Protein AF-A0A409XG74-F1 (afdb_monomer_lite)

pLDDT: mean 75.48, std 16.95, range [24.77, 97.31]

Radius of gyration: 21.63 Å; chains: 1; bounding box: 56×44×61 Å

Secondary structure (DSSP, 8-state):
-----S---------TT-TTGGG-S--SGGG--------SSPPS------------STTT--B-----SB----TT----------S-SSEEEEE-----TTTTT-TT--SS--EEEEE-TTS-SS--SSPP--S-SSBPPGGG--BSS--SPTTTTSPPSS---------TTS------EEE-SS-EE---TTS----SS----SEEE-TTS--EE-----S-EEEEEEESSHHHHHTT-EEEEEESHHHHHSSTT-----HHHHHHHHHHHTS-TT--

Foldseek 3Di:
DADPQPPDDDDADDDPPPPCPVVADDDDPVLDDDDDDDDPDHGPDDDDDDDDDDDDDQARFDWDDDDWQEEDDDQPTHHDDDDDPPDDQEKDKDFDQDDDDCPVVPPPDDSGPDTDIDHGPPYDPDHDPDDDDPDTPGYDDQQVTFGPPPQFFVVQPDDDPDDDDDDDDDDVPDDDDDWFKKQADKAKQDPDAPDDTDRGGGDMHGIDTCPPHDIDGGDDLPQADWDKIAGSPVVRVVVPRIDIDRGPVVVCCDDPRHDDDDVVNVVVVVVVVPDDPVND

InterPro domains:
  IPR001117 Multicopper oxidase, second cupredoxin domain [PF00394] (58-122)
  IPR002355 Multicopper oxidase, copper-binding site [PS00080] (230-241)
  IPR008972 Cupredoxin [G3DSA:2.60.40.420] (57-149)
  IPR008972 Cupredoxin [G3DSA:2.60.40.420] (152-278)
  IPR008972 Cupredoxin [SSF49503] (18-264)
  IPR011706 Multicopper oxidase, C-terminal [PF07731] (197-250)
  IPR033138 Multicopper oxidases, conserved site [PS00079] (225-245)
  IPR045087 Multicopper oxidase [PTHR11709] (198-246)

Sequence (280 aa):
MTTPCGFQSVYAFLNPVDPHLSLYDVDDASTVIQLSDWYHKLAPGITETYLHGNPEPVDGVNNDPRTVDGFETHAGQRYSVILNANKAVKNYWVITPMELQHSSDNKNLDTENVYGVLHFQGAPAAEPTTKAKNGADDLLKEYQLVPLVNPGAPGGNSPATRSIDLSFTWSTVNNELQDMSILSIYMAIPSILCKPPNFINPPRRDVVGVKGSTVIIRFKADNPGPWFLHCHIDWHLEAGLAVVFAEAPTEQVSGPTSQIIKQEWLDLCPIYNALPAALQ

Structure (mmCIF, N/CA/C/O backbone):
data_AF-A0A409XG74-F1
#
_entry.id   AF-A0A409XG74-F1
#
loop_
_atom_site.group_PDB
_atom_site.id
_atom_site.type_symbol
_atom_site.label_atom_id
_atom_site.label_alt_id
_atom_site.label_comp_id
_atom_site.label_asym_id
_atom_site.label_entity_id
_atom_site.label_seq_id
_atom_site.pdbx_PDB_ins_code
_atom_site.Cartn_x
_atom_site.Cartn_y
_atom_site.Cartn_z
_atom_site.occupancy
_atom_site.B_iso_or_equiv
_atom_site.auth_seq_id
_atom_site.auth_comp_id
_atom_site.auth_asym_id
_atom_site.auth_atom_id
_atom_site.pdbx_PDB_model_num
ATOM 1 N N . MET A 1 1 ? -12.082 9.494 -19.704 1.00 38.78 1 MET A N 1
ATOM 2 C CA . MET A 1 1 ? -12.596 9.655 -18.322 1.00 38.78 1 MET A CA 1
ATOM 3 C C . MET A 1 1 ? -12.436 8.332 -17.581 1.00 38.78 1 MET A C 1
ATOM 5 O O . MET A 1 1 ? -13.417 7.806 -17.091 1.00 38.78 1 MET A O 1
ATOM 9 N N . THR A 1 2 ? -11.246 7.739 -17.570 1.00 32.44 2 THR A N 1
ATOM 10 C CA . THR A 1 2 ? -11.028 6.420 -16.963 1.00 32.44 2 THR A CA 1
ATOM 11 C C . THR A 1 2 ? -11.354 6.452 -15.466 1.00 32.44 2 THR A C 1
ATOM 13 O O . THR A 1 2 ? -10.997 7.383 -14.747 1.00 32.44 2 THR A O 1
ATOM 16 N N . THR A 1 3 ? -12.100 5.446 -15.032 1.00 47.28 3 THR A N 1
ATOM 17 C CA . THR A 1 3 ? -12.467 5.132 -13.652 1.00 47.28 3 THR A CA 1
ATOM 18 C C . THR A 1 3 ? -12.222 3.627 -13.482 1.00 47.28 3 THR A C 1
ATOM 20 O O . THR A 1 3 ? -12.333 2.871 -14.454 1.00 47.28 3 THR A O 1
ATOM 23 N N . PRO A 1 4 ? -11.934 3.123 -12.279 1.00 52.28 4 PRO A N 1
ATOM 24 C CA . PRO A 1 4 ? -11.852 1.685 -12.083 1.00 52.28 4 PRO A CA 1
ATOM 25 C C . PRO A 1 4 ? -13.247 1.088 -12.307 1.00 52.28 4 PRO A C 1
ATOM 27 O O . PRO A 1 4 ? -14.207 1.489 -11.652 1.00 52.28 4 PRO A O 1
ATOM 30 N N . CYS A 1 5 ? -13.396 0.124 -13.216 1.00 49.91 5 CYS A N 1
ATOM 31 C CA . CYS A 1 5 ? -14.675 -0.547 -13.501 1.00 49.91 5 CYS A CA 1
ATOM 32 C C . CYS A 1 5 ? -15.129 -1.500 -12.366 1.00 49.91 5 CYS A C 1
ATOM 34 O O . CYS A 1 5 ? -15.702 -2.553 -12.626 1.00 49.91 5 CYS A O 1
ATOM 36 N N . GLY A 1 6 ? -14.836 -1.178 -11.101 1.00 55.56 6 GLY A N 1
ATOM 37 C CA . GLY A 1 6 ? -15.073 -2.049 -9.946 1.00 55.56 6 GLY A CA 1
ATOM 38 C C . GLY A 1 6 ? -14.171 -3.289 -9.891 1.00 55.56 6 GLY A C 1
ATOM 39 O O . GLY A 1 6 ? -14.319 -4.099 -8.981 1.00 55.56 6 GLY A O 1
ATOM 40 N N . PHE A 1 7 ? -13.227 -3.447 -10.827 1.00 57.38 7 PHE A N 1
ATOM 41 C CA . PHE A 1 7 ? -12.270 -4.554 -10.829 1.00 57.38 7 PHE A CA 1
ATOM 42 C C . PHE A 1 7 ? -11.100 -4.256 -9.884 1.00 57.38 7 PHE A C 1
ATOM 44 O O . PHE A 1 7 ? -10.001 -3.891 -10.294 1.00 57.38 7 PHE A O 1
ATOM 51 N N . GLN A 1 8 ? -11.377 -4.363 -8.590 1.00 66.75 8 GLN A N 1
ATOM 52 C CA . GLN A 1 8 ? -10.406 -4.281 -7.507 1.00 66.75 8 GLN A CA 1
ATOM 53 C C . GLN A 1 8 ? -10.717 -5.410 -6.528 1.00 66.75 8 GLN A C 1
ATOM 55 O O . GLN A 1 8 ? -11.878 -5.649 -6.199 1.00 66.75 8 GLN A O 1
ATOM 60 N N . SER A 1 9 ? -9.692 -6.104 -6.048 1.00 64.81 9 SER A N 1
ATOM 61 C CA . SER A 1 9 ? -9.852 -7.182 -5.073 1.00 64.81 9 SER A CA 1
ATOM 62 C C . SER A 1 9 ? -8.761 -7.111 -4.024 1.00 64.81 9 SER A C 1
ATOM 64 O O . SER A 1 9 ? -7.618 -6.788 -4.350 1.00 64.81 9 SER A O 1
ATOM 66 N N . VAL A 1 10 ? -9.081 -7.505 -2.795 1.00 73.31 10 VAL A N 1
ATOM 67 C CA . VAL A 1 10 ? -8.049 -7.792 -1.799 1.00 73.31 10 VAL A CA 1
ATOM 68 C C . VAL A 1 10 ? -7.474 -9.178 -2.048 1.00 73.31 10 VAL A C 1
ATOM 70 O O . VAL A 1 10 ? -8.205 -10.148 -2.241 1.00 73.31 10 VAL A O 1
ATOM 73 N N . TYR A 1 11 ? -6.151 -9.261 -2.000 1.00 66.81 11 TYR A N 1
ATOM 74 C CA . TYR A 1 11 ? -5.424 -10.515 -1.992 1.00 66.81 11 TYR A CA 1
ATOM 75 C C . TYR A 1 11 ? -4.520 -10.545 -0.751 1.00 66.81 11 TYR A C 1
ATOM 77 O O . TYR A 1 11 ? -3.700 -9.646 -0.573 1.00 66.81 11 TYR A O 1
ATOM 85 N N . ALA A 1 12 ? -4.671 -11.569 0.095 1.00 66.12 12 ALA A N 1
ATOM 86 C CA . ALA A 1 12 ? -3.873 -11.779 1.308 1.00 66.12 12 ALA A CA 1
ATOM 87 C C . ALA A 1 12 ? -3.069 -13.088 1.208 1.00 66.12 12 ALA A C 1
ATOM 89 O O . ALA A 1 12 ? -3.540 -14.069 0.625 1.00 66.12 12 ALA A O 1
ATOM 90 N N . PHE A 1 13 ? -1.856 -13.109 1.764 1.00 65.19 13 PHE A N 1
ATOM 91 C CA . PHE A 1 13 ? -0.959 -14.265 1.744 1.00 65.19 13 PHE A CA 1
ATOM 92 C C . PHE A 1 13 ? -0.474 -14.553 3.161 1.00 65.19 13 PHE A C 1
ATOM 94 O O . PHE A 1 13 ? 0.500 -13.964 3.620 1.00 65.19 13 PHE A O 1
ATOM 101 N N . LEU A 1 14 ? -1.085 -15.539 3.809 1.00 74.50 14 LEU A N 1
ATOM 102 C CA . LEU A 1 14 ? -0.725 -15.893 5.178 1.00 74.50 14 LEU A CA 1
ATOM 103 C C . LEU A 1 14 ? 0.713 -16.429 5.259 1.00 74.50 14 LEU A C 1
ATOM 105 O O . LEU A 1 14 ? 1.068 -17.416 4.604 1.00 74.50 14 LEU A O 1
ATOM 109 N N . ASN A 1 15 ? 1.535 -15.792 6.095 1.00 76.31 15 ASN A N 1
ATOM 110 C CA . ASN A 1 15 ? 2.893 -16.238 6.386 1.00 76.31 15 ASN A CA 1
ATOM 111 C C . ASN A 1 15 ? 2.878 -17.274 7.531 1.00 76.31 15 ASN A C 1
ATOM 113 O O . ASN A 1 15 ? 2.602 -16.914 8.674 1.00 76.31 15 ASN A O 1
ATOM 117 N N . PRO A 1 16 ? 3.248 -18.547 7.286 1.00 77.69 16 PRO A N 1
ATOM 118 C CA . PRO A 1 16 ? 3.239 -19.583 8.323 1.00 77.69 16 PRO A CA 1
ATOM 119 C C . PRO A 1 16 ? 4.259 -19.345 9.451 1.00 77.69 16 PRO A C 1
ATOM 121 O O . PRO A 1 16 ? 4.211 -20.025 10.473 1.00 77.69 16 PRO A O 1
ATOM 124 N N . VAL A 1 17 ? 5.197 -18.411 9.266 1.00 85.75 17 VAL A N 1
ATOM 125 C CA . VAL A 1 17 ? 6.191 -17.991 10.263 1.00 85.75 17 VAL A CA 1
ATOM 126 C C . VAL A 1 17 ? 6.129 -16.478 10.499 1.00 85.75 17 VAL A C 1
ATOM 128 O O . VAL A 1 17 ? 7.164 -15.816 10.595 1.00 85.75 17 VAL A O 1
ATOM 131 N N . ASP A 1 18 ? 4.919 -15.915 10.552 1.00 85.19 18 ASP A N 1
ATOM 132 C CA . ASP A 1 18 ? 4.711 -14.493 10.835 1.00 85.19 18 ASP A CA 1
ATOM 133 C C . ASP A 1 18 ? 5.363 -14.088 12.180 1.00 85.19 18 ASP A C 1
ATOM 135 O O . ASP A 1 18 ? 4.990 -14.622 13.231 1.00 85.19 18 ASP A O 1
ATOM 139 N N . PRO A 1 19 ? 6.334 -13.146 12.190 1.00 86.50 19 PRO A N 1
ATOM 140 C CA . PRO A 1 19 ? 6.946 -12.653 13.425 1.00 86.50 19 PRO A CA 1
ATOM 141 C C . PRO A 1 19 ? 5.951 -11.970 14.378 1.00 86.50 19 PRO A C 1
ATOM 143 O O . PRO A 1 19 ? 6.259 -11.824 15.561 1.00 86.50 19 PRO A O 1
ATOM 146 N N . HIS A 1 20 ? 4.779 -11.563 13.889 1.00 88.56 20 HIS A N 1
ATOM 147 C CA . HIS A 1 20 ? 3.711 -10.947 14.670 1.00 88.56 20 HIS A CA 1
ATOM 148 C C . HIS A 1 20 ? 2.599 -11.913 15.084 1.00 88.56 20 HIS A C 1
ATOM 150 O O . HIS A 1 20 ? 1.678 -11.475 15.769 1.00 88.56 20 HIS A O 1
ATOM 156 N N . LEU A 1 21 ? 2.695 -13.208 14.755 1.00 88.69 21 LEU A N 1
ATOM 157 C CA . LEU A 1 21 ? 1.639 -14.196 15.021 1.00 88.69 21 LEU A CA 1
ATOM 158 C C . LEU A 1 21 ? 1.187 -14.234 16.490 1.00 88.69 21 LEU A C 1
ATOM 160 O O . LEU A 1 21 ? 0.038 -14.524 16.789 1.00 88.69 21 LEU A O 1
ATOM 164 N N . SER A 1 22 ? 2.088 -13.939 17.429 1.00 91.19 22 SER A N 1
ATOM 165 C CA . SER A 1 22 ? 1.781 -13.924 18.864 1.00 91.19 22 SER A CA 1
ATOM 166 C C . SER A 1 22 ? 1.029 -12.677 19.343 1.00 91.19 22 SER A C 1
ATOM 168 O O . SER A 1 22 ? 0.691 -12.597 20.524 1.00 91.19 22 SER A O 1
ATOM 170 N N . LEU A 1 23 ? 0.804 -11.688 18.472 1.00 86.81 23 LEU A N 1
ATOM 171 C CA . LEU A 1 23 ? 0.171 -10.415 18.820 1.00 86.81 23 LEU A CA 1
ATOM 172 C C . LEU A 1 23 ? -1.341 -10.388 18.561 1.00 86.81 23 LEU A C 1
ATOM 174 O O . LEU A 1 23 ? -1.997 -9.429 18.972 1.00 86.81 23 LEU A O 1
ATOM 178 N N . TYR A 1 24 ? -1.891 -11.397 17.885 1.00 90.19 24 TYR A N 1
ATOM 179 C CA . TYR A 1 24 ? -3.302 -11.467 17.521 1.00 90.19 24 TYR A CA 1
ATOM 180 C C . TYR A 1 24 ? -3.840 -12.896 17.638 1.00 90.19 24 TYR A C 1
ATOM 182 O O . TYR A 1 24 ? -3.098 -13.869 17.546 1.00 90.19 24 TYR A O 1
ATOM 190 N N . ASP A 1 25 ? -5.154 -13.006 17.835 1.00 93.56 25 ASP A N 1
ATOM 191 C CA . ASP A 1 25 ? -5.840 -14.295 17.972 1.00 93.56 25 ASP A CA 1
ATOM 192 C C . ASP A 1 25 ? -6.536 -14.742 16.672 1.00 93.56 25 ASP A C 1
ATOM 194 O O . ASP A 1 25 ? -6.780 -15.933 16.480 1.00 93.56 25 ASP A O 1
ATOM 198 N N . VAL A 1 26 ? -6.891 -13.796 15.793 1.00 92.00 26 VAL A N 1
ATOM 199 C CA . VAL A 1 26 ? -7.681 -14.029 14.572 1.00 92.00 26 VAL A CA 1
ATOM 200 C C . VAL A 1 26 ? -7.089 -13.226 13.417 1.00 92.00 26 VAL A C 1
ATOM 202 O O . VAL A 1 26 ? -6.945 -12.010 13.531 1.00 92.00 26 VAL A O 1
ATOM 205 N N . ASP A 1 27 ? -6.789 -13.912 12.314 1.00 91.44 27 ASP A N 1
ATOM 206 C CA . ASP A 1 27 ? -6.413 -13.325 11.026 1.00 91.44 27 ASP A CA 1
ATOM 207 C C . ASP A 1 27 ? -6.965 -14.206 9.895 1.00 91.44 27 ASP A C 1
ATOM 209 O O . ASP A 1 27 ? -6.468 -15.304 9.632 1.00 91.44 27 ASP A O 1
ATOM 213 N N . ASP A 1 28 ? -8.080 -13.781 9.302 1.00 90.62 28 ASP A N 1
ATOM 214 C CA . ASP A 1 28 ? -8.783 -14.515 8.252 1.00 90.62 28 ASP A CA 1
ATOM 215 C C . ASP A 1 28 ? -9.553 -13.554 7.327 1.00 90.62 28 ASP A C 1
ATOM 217 O O . ASP A 1 28 ? -9.440 -12.336 7.411 1.00 90.62 28 ASP A O 1
ATOM 221 N N . ALA A 1 29 ? -10.363 -14.074 6.404 1.00 88.69 29 ALA A N 1
ATOM 222 C CA . ALA A 1 29 ? -11.096 -13.225 5.462 1.00 88.69 29 ALA A CA 1
ATOM 223 C C . ALA A 1 29 ? -12.046 -12.205 6.134 1.00 88.69 29 ALA A C 1
ATOM 225 O O . ALA A 1 29 ? -12.407 -11.212 5.505 1.00 88.69 29 ALA A O 1
ATOM 226 N N . SER A 1 30 ? -12.461 -12.428 7.385 1.00 90.44 30 SER A N 1
ATOM 227 C CA . SER A 1 30 ? -13.335 -11.515 8.130 1.00 90.44 30 SER A CA 1
ATOM 228 C C . SER A 1 30 ? -12.607 -10.308 8.731 1.00 90.44 30 SER A C 1
ATOM 230 O O . SER A 1 30 ? -13.265 -9.341 9.114 1.00 90.44 30 SER A O 1
ATOM 232 N N . THR A 1 31 ? -11.271 -10.332 8.790 1.00 88.38 31 THR A N 1
ATOM 233 C CA . THR A 1 31 ? -10.446 -9.219 9.292 1.00 88.38 31 THR A CA 1
ATOM 234 C C . THR A 1 31 ? -10.004 -8.263 8.180 1.00 88.38 31 THR A C 1
ATOM 236 O O . THR A 1 31 ? -9.407 -7.221 8.454 1.00 88.38 31 THR A O 1
ATOM 239 N N . VAL A 1 32 ? -10.342 -8.570 6.923 1.00 89.12 32 VAL A N 1
ATOM 240 C CA . VAL A 1 32 ? -10.025 -7.744 5.755 1.00 89.12 32 VAL A CA 1
ATOM 241 C C . VAL A 1 32 ? -11.005 -6.577 5.622 1.00 89.12 32 VAL A C 1
ATOM 243 O O . VAL A 1 32 ? -12.212 -6.770 5.480 1.00 89.12 32 VAL A O 1
ATOM 246 N N . ILE A 1 33 ? -10.471 -5.353 5.583 1.00 84.88 33 ILE A N 1
ATOM 247 C CA . ILE A 1 33 ? -11.232 -4.125 5.316 1.00 84.88 33 ILE A CA 1
ATOM 248 C C . ILE A 1 33 ? -10.688 -3.475 4.042 1.00 84.88 33 ILE A C 1
ATOM 250 O O . ILE A 1 33 ? -9.540 -3.034 4.005 1.00 84.88 33 ILE A O 1
ATOM 254 N N . GLN A 1 34 ? -11.522 -3.398 3.004 1.00 87.38 34 GLN A N 1
ATOM 255 C CA . GLN A 1 34 ? -11.212 -2.696 1.758 1.00 87.38 34 GLN A CA 1
ATOM 256 C C . GLN A 1 34 ? -11.858 -1.309 1.762 1.00 87.38 34 GLN A C 1
ATOM 258 O O . GLN A 1 34 ? -13.051 -1.176 2.031 1.00 87.38 34 GLN A O 1
ATOM 263 N N . LEU A 1 35 ? -11.070 -0.289 1.422 1.00 81.19 35 LEU A N 1
ATOM 264 C CA . LEU A 1 35 ? -11.558 1.060 1.154 1.00 81.19 35 LEU A CA 1
ATOM 265 C C . LEU A 1 35 ? -11.516 1.295 -0.354 1.00 81.19 35 LEU A C 1
ATOM 267 O O . LEU A 1 35 ? -10.471 1.101 -0.973 1.00 81.19 35 LEU A O 1
ATOM 271 N N . SER A 1 36 ? -12.643 1.714 -0.925 1.00 79.00 36 SER A N 1
ATOM 272 C CA . SER A 1 36 ? -12.763 2.015 -2.350 1.00 79.00 36 SER A CA 1
ATOM 273 C C . SER A 1 36 ? -13.615 3.260 -2.549 1.00 79.00 36 SER A C 1
ATOM 275 O O . SER A 1 36 ? -14.648 3.441 -1.902 1.00 79.00 36 SER A O 1
ATOM 277 N N . ASP A 1 37 ? -13.178 4.105 -3.469 1.00 69.62 37 ASP A N 1
ATOM 278 C CA . ASP A 1 37 ? -13.977 5.166 -4.048 1.00 69.62 37 ASP A CA 1
ATOM 279 C C . ASP A 1 37 ? -14.976 4.587 -5.061 1.00 69.62 37 ASP A C 1
ATOM 281 O O . ASP A 1 37 ? -14.721 3.596 -5.748 1.00 69.62 37 ASP A O 1
ATOM 285 N N . TRP A 1 38 ? -16.163 5.191 -5.132 1.00 71.94 38 TRP A N 1
ATOM 286 C CA . TRP A 1 38 ? -17.216 4.760 -6.046 1.00 71.94 38 TRP A CA 1
ATOM 287 C C . TRP A 1 38 ? -17.795 5.941 -6.810 1.00 71.94 38 TRP A C 1
ATOM 289 O O . TRP A 1 38 ? -18.138 6.976 -6.235 1.00 71.94 38 TRP A O 1
ATOM 299 N N . TYR A 1 39 ? -17.955 5.761 -8.119 1.00 65.94 39 TYR A N 1
ATOM 300 C CA . TYR A 1 39 ? -18.412 6.802 -9.029 1.00 65.94 39 TYR A CA 1
ATOM 301 C C . TYR A 1 39 ? -19.709 6.384 -9.720 1.00 65.94 39 TYR A C 1
ATOM 303 O O . TYR A 1 39 ? -19.849 5.272 -10.219 1.00 65.94 39 TYR A O 1
ATOM 311 N N . HIS A 1 40 ? -20.666 7.310 -9.813 1.00 64.31 40 HIS A N 1
ATOM 312 C CA . HIS A 1 40 ? -21.936 7.065 -10.513 1.00 64.31 40 HIS A CA 1
ATOM 313 C C . HIS A 1 40 ? -21.800 7.026 -12.042 1.00 64.31 40 HIS A C 1
ATOM 315 O O . HIS A 1 40 ? -22.708 6.559 -12.729 1.00 64.31 40 HIS A O 1
ATOM 321 N N . LYS A 1 41 ? -20.708 7.567 -12.593 1.00 59.12 41 LYS A N 1
ATOM 322 C CA . LYS A 1 41 ? -20.436 7.562 -14.032 1.00 59.12 41 LYS A CA 1
ATOM 323 C C . LYS A 1 41 ? -19.387 6.507 -14.342 1.00 59.12 41 LYS A C 1
ATOM 325 O O . LYS A 1 41 ? -18.360 6.445 -13.671 1.00 59.12 41 LYS A O 1
ATOM 330 N N . LEU A 1 42 ? -19.663 5.720 -15.378 1.00 50.03 42 LEU A N 1
ATOM 331 C CA . LEU A 1 42 ? -18.728 4.731 -15.889 1.00 50.03 42 LEU A CA 1
ATOM 332 C C . LEU A 1 42 ? -17.453 5.389 -16.402 1.00 50.03 42 LEU A C 1
ATOM 334 O O . LEU A 1 42 ? -17.476 6.480 -16.981 1.00 50.03 42 LEU A O 1
ATOM 338 N N . ALA A 1 43 ? -16.382 4.629 -16.272 1.00 52.62 43 ALA A N 1
ATOM 339 C CA . ALA A 1 43 ? -15.181 4.803 -17.053 1.00 52.62 43 ALA A CA 1
ATOM 340 C C . ALA A 1 43 ? -15.476 4.502 -18.525 1.00 52.62 43 ALA A C 1
ATOM 342 O O . ALA A 1 43 ? -16.115 3.488 -18.816 1.00 52.62 43 ALA A O 1
ATOM 343 N N . PRO A 1 44 ? -15.017 5.305 -19.492 1.00 46.72 44 PRO A N 1
ATOM 344 C CA . PRO A 1 44 ? -14.848 4.836 -20.843 1.00 46.72 44 PRO A CA 1
ATOM 345 C C . PRO A 1 44 ? -13.683 3.842 -20.857 1.00 46.72 44 PRO A C 1
ATOM 347 O O . PRO A 1 44 ? -12.537 4.242 -20.677 1.00 46.72 44 PRO A O 1
ATOM 350 N N . GLY A 1 45 ? -14.039 2.577 -21.092 1.00 39.41 45 GLY A N 1
ATOM 351 C CA . GLY A 1 45 ? -13.159 1.482 -21.498 1.00 39.41 45 GLY A CA 1
ATOM 352 C C . GLY A 1 45 ? -12.345 0.846 -20.374 1.00 39.41 45 GLY A C 1
ATOM 353 O O . GLY A 1 45 ? -11.510 1.506 -19.773 1.00 39.41 45 GLY A O 1
ATOM 354 N N . ILE A 1 46 ? -12.573 -0.446 -20.118 1.00 33.41 46 ILE A N 1
ATOM 355 C CA . ILE A 1 46 ? -11.610 -1.539 -20.369 1.00 33.41 46 ILE A CA 1
ATOM 356 C C . ILE A 1 46 ? -12.254 -2.872 -19.932 1.00 33.41 46 ILE A C 1
ATOM 358 O O . ILE A 1 46 ? -12.820 -2.996 -18.845 1.00 33.41 46 ILE A O 1
ATOM 362 N N . THR A 1 47 ? -12.186 -3.859 -20.825 1.00 36.44 47 THR A N 1
ATOM 363 C CA . THR A 1 47 ? -12.546 -5.274 -20.635 1.00 36.44 47 THR A CA 1
ATOM 364 C C . THR A 1 47 ? -11.427 -6.062 -19.931 1.00 36.44 47 THR A C 1
ATOM 366 O O . THR A 1 47 ? -10.250 -5.789 -20.144 1.00 36.44 47 THR A O 1
ATOM 369 N N . GLU A 1 48 ? -11.826 -7.038 -19.102 1.00 31.23 48 GLU A N 1
ATOM 370 C CA . GLU A 1 48 ? -11.029 -7.958 -18.253 1.00 31.23 48 GLU A CA 1
ATOM 371 C C . GLU A 1 48 ? -9.755 -8.512 -18.947 1.00 31.23 48 GLU A C 1
ATOM 373 O O . GLU A 1 48 ? -9.788 -8.855 -20.125 1.00 31.23 48 GLU A O 1
ATOM 378 N N . THR A 1 49 ? -8.602 -8.761 -18.305 1.00 28.61 49 THR A N 1
ATOM 379 C CA . THR A 1 49 ? -8.361 -9.770 -17.247 1.00 28.61 49 THR A CA 1
ATOM 380 C C . THR A 1 49 ? -6.868 -9.765 -16.809 1.00 28.61 49 THR A C 1
ATOM 382 O O . THR A 1 49 ? -5.999 -9.456 -17.620 1.00 28.61 49 THR A O 1
ATOM 385 N N . TYR A 1 50 ? -6.601 -10.276 -15.594 1.00 27.17 50 TYR A N 1
ATOM 386 C CA . TYR A 1 50 ? -5.343 -10.798 -14.997 1.00 27.17 50 TYR A CA 1
ATOM 387 C C . TYR A 1 50 ? -4.374 -9.856 -14.255 1.00 27.17 50 TYR A C 1
ATOM 389 O O . TYR A 1 50 ? -3.716 -9.010 -14.847 1.00 27.17 50 TYR A O 1
ATOM 397 N N . LEU A 1 51 ? -4.155 -10.170 -12.966 1.00 26.22 51 LEU A N 1
ATOM 398 C CA . LEU A 1 51 ? -2.961 -9.832 -12.182 1.00 26.22 51 LEU A CA 1
ATOM 399 C C . LEU A 1 51 ? -2.578 -11.015 -11.268 1.00 26.22 51 LEU A C 1
ATOM 401 O O . LEU A 1 51 ? -3.429 -11.590 -10.593 1.00 26.22 51 LEU A O 1
ATOM 405 N N . HIS A 1 52 ? -1.289 -11.361 -11.240 1.00 27.38 52 HIS A N 1
ATOM 406 C CA . HIS A 1 52 ? -0.657 -12.231 -10.241 1.00 27.38 52 HIS A CA 1
ATOM 407 C C . HIS A 1 52 ? 0.573 -11.504 -9.671 1.00 27.38 52 HIS A C 1
ATOM 409 O O . HIS A 1 52 ? 1.420 -11.058 -10.442 1.00 27.38 52 HIS A O 1
ATOM 415 N N . GLY A 1 53 ? 0.698 -11.436 -8.339 1.00 25.91 53 GLY A N 1
ATOM 416 C CA . GLY A 1 53 ? 1.881 -10.940 -7.619 1.00 25.91 53 GLY A CA 1
ATOM 417 C C . GLY A 1 53 ? 1.734 -11.056 -6.088 1.00 25.91 53 GLY A C 1
ATOM 418 O O . GLY A 1 53 ? 0.648 -10.823 -5.568 1.00 25.91 53 GLY A O 1
ATOM 419 N N . ASN A 1 54 ? 2.809 -11.453 -5.388 1.00 24.77 54 ASN A N 1
ATOM 420 C CA . ASN A 1 54 ? 2.929 -11.692 -3.924 1.00 24.77 54 ASN A CA 1
ATOM 421 C C . ASN A 1 54 ? 3.543 -10.458 -3.177 1.00 24.77 54 ASN A C 1
ATOM 423 O O . ASN A 1 54 ? 4.130 -9.634 -3.874 1.00 24.77 54 ASN A O 1
ATOM 427 N N . PRO A 1 55 ? 3.727 -10.429 -1.823 1.00 39.66 55 PRO A N 1
ATOM 428 C CA . PRO A 1 55 ? 2.781 -10.332 -0.682 1.00 39.66 55 PRO A CA 1
ATOM 429 C C . PRO A 1 55 ? 3.041 -9.129 0.310 1.00 39.66 55 PRO A C 1
ATOM 431 O O . PRO A 1 55 ? 4.028 -8.424 0.160 1.00 39.66 55 PRO A O 1
ATOM 434 N N . GLU A 1 56 ? 2.131 -8.951 1.301 1.00 39.66 56 GLU A N 1
ATOM 435 C CA . GLU A 1 56 ? 2.002 -8.173 2.598 1.00 39.66 56 GLU A CA 1
ATOM 436 C C . GLU A 1 56 ? 3.220 -7.636 3.394 1.00 39.66 56 GLU A C 1
ATOM 438 O O . GLU A 1 56 ? 4.286 -8.197 3.157 1.00 39.66 56 GLU A O 1
ATOM 443 N N . PRO A 1 57 ? 3.154 -6.791 4.484 1.00 53.84 57 PRO A N 1
ATOM 444 C CA . PRO A 1 57 ? 2.193 -5.798 5.084 1.00 53.84 57 PRO A CA 1
ATOM 445 C C . PRO A 1 57 ? 2.744 -4.335 5.111 1.00 53.84 57 PRO A C 1
ATOM 447 O O . PRO A 1 57 ? 3.891 -4.173 4.798 1.00 53.84 57 PRO A O 1
ATOM 450 N N . VAL A 1 58 ? 2.047 -3.228 5.434 1.00 49.72 58 VAL A N 1
ATOM 451 C CA . VAL A 1 58 ? 2.484 -1.853 4.987 1.00 49.72 58 VAL A CA 1
ATOM 452 C C . VAL A 1 58 ? 3.166 -1.891 3.627 1.00 49.72 58 VAL A C 1
ATOM 454 O O . VAL A 1 58 ? 4.377 -1.721 3.485 1.00 49.72 58 VAL A O 1
ATOM 457 N N . ASP A 1 59 ? 2.365 -2.258 2.645 1.00 56.34 59 ASP A N 1
ATOM 458 C CA . ASP A 1 59 ? 2.820 -2.504 1.292 1.00 56.34 59 ASP A CA 1
ATOM 459 C C . ASP A 1 59 ? 3.832 -3.656 1.090 1.00 56.34 59 ASP A C 1
ATOM 461 O O . ASP A 1 59 ? 4.464 -3.705 0.043 1.00 56.34 59 ASP A O 1
ATOM 465 N N . GLY A 1 60 ? 4.044 -4.585 2.028 1.00 61.12 60 GLY A N 1
ATOM 466 C CA . GLY A 1 60 ? 4.983 -5.704 1.794 1.00 61.12 60 GLY A CA 1
ATOM 467 C C . GLY A 1 60 ? 6.018 -6.027 2.889 1.00 61.12 60 GLY A C 1
ATOM 468 O O . GLY A 1 60 ? 6.855 -6.915 2.743 1.00 61.12 60 GLY A O 1
ATOM 469 N N . VAL A 1 61 ? 6.065 -5.240 3.957 1.00 72.25 61 VAL A N 1
ATOM 470 C CA . VAL A 1 61 ? 7.116 -5.168 4.969 1.00 72.25 61 VAL A CA 1
ATOM 471 C C . VAL A 1 61 ? 6.592 -5.188 6.414 1.00 72.25 61 VAL A C 1
ATOM 473 O O . VAL A 1 61 ? 5.916 -4.274 6.882 1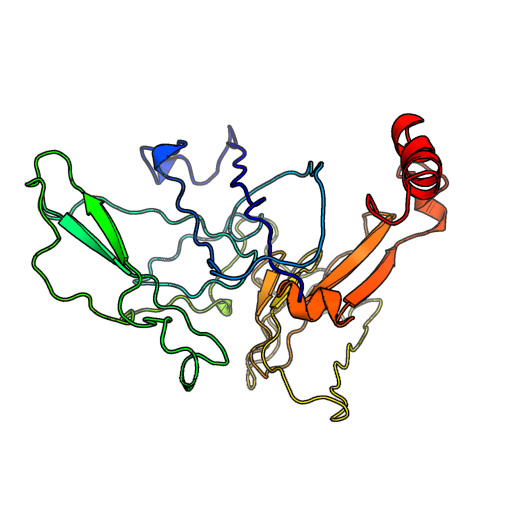.00 72.25 61 VAL A O 1
ATOM 476 N N . ASN A 1 62 ? 7.021 -6.185 7.195 1.00 79.81 62 ASN A N 1
ATOM 477 C CA . ASN A 1 62 ? 6.809 -6.200 8.645 1.00 79.81 62 ASN A CA 1
ATOM 478 C C . ASN A 1 62 ? 7.537 -5.034 9.331 1.00 79.81 62 ASN A C 1
ATOM 480 O O . ASN A 1 62 ? 8.741 -4.854 9.130 1.00 79.81 62 ASN A O 1
ATOM 484 N N . ASN A 1 63 ? 6.825 -4.283 10.172 1.00 82.06 63 ASN A N 1
ATOM 485 C CA . ASN A 1 63 ? 7.344 -3.127 10.906 1.00 82.06 63 ASN A CA 1
ATOM 486 C C . ASN A 1 63 ? 7.270 -3.335 12.426 1.00 82.06 63 ASN A C 1
ATOM 488 O O . ASN A 1 63 ? 6.407 -4.073 12.892 1.00 82.06 63 ASN A O 1
ATOM 492 N N . ASP A 1 64 ? 8.115 -2.634 13.187 1.00 82.50 64 ASP A N 1
ATOM 493 C CA . ASP A 1 64 ? 7.970 -2.524 14.645 1.00 82.50 64 ASP A CA 1
ATOM 494 C C . ASP A 1 64 ? 6.542 -2.049 14.989 1.00 82.50 64 ASP A C 1
ATOM 496 O O . ASP A 1 64 ? 6.129 -0.994 14.485 1.00 82.50 64 ASP A O 1
ATOM 500 N N . PRO A 1 65 ? 5.785 -2.764 15.847 1.00 83.25 65 PRO A N 1
ATOM 501 C CA . PRO A 1 65 ? 4.419 -2.379 16.181 1.00 83.25 65 PRO A CA 1
ATOM 502 C C . PRO A 1 65 ? 4.331 -0.961 16.754 1.00 83.25 65 PRO A C 1
ATOM 504 O O . PRO A 1 65 ? 5.085 -0.572 17.653 1.00 83.25 65 PRO A O 1
ATOM 507 N N . ARG A 1 66 ? 3.366 -0.186 16.253 1.00 81.56 66 ARG A N 1
ATOM 508 C CA . ARG A 1 66 ? 3.065 1.171 16.719 1.00 81.56 66 ARG A CA 1
ATOM 509 C C . ARG A 1 66 ? 1.603 1.269 17.117 1.00 81.56 66 ARG A C 1
ATOM 511 O O . ARG A 1 66 ? 0.720 1.031 16.300 1.00 81.56 66 ARG A O 1
ATOM 518 N N . THR A 1 67 ? 1.366 1.659 18.362 1.00 82.25 67 THR A N 1
ATOM 519 C CA . THR A 1 67 ? 0.030 2.037 18.822 1.00 82.25 67 THR A CA 1
ATOM 520 C C . THR A 1 67 ? -0.251 3.458 18.365 1.00 82.25 67 THR A C 1
ATOM 522 O O . THR A 1 67 ? 0.526 4.355 18.677 1.00 82.25 67 THR A O 1
ATOM 525 N N . VAL A 1 68 ? -1.344 3.633 17.632 1.00 83.44 68 VAL A N 1
ATOM 526 C CA . VAL A 1 68 ? -1.853 4.913 17.130 1.00 83.44 68 VAL A CA 1
ATOM 527 C C . VAL A 1 68 ? -3.376 4.895 17.231 1.00 83.44 68 VAL A C 1
ATOM 529 O O . VAL A 1 68 ? -3.978 3.820 17.279 1.00 83.44 68 VAL A O 1
ATOM 532 N N . ASP A 1 69 ? -4.000 6.068 17.233 1.00 80.88 69 ASP A N 1
ATOM 533 C CA . ASP A 1 69 ? -5.461 6.201 17.245 1.00 80.88 69 ASP A CA 1
ATOM 534 C C . ASP A 1 69 ? -6.052 6.240 15.827 1.00 80.88 69 ASP A C 1
ATOM 536 O O . ASP A 1 69 ? -7.248 6.026 15.637 1.00 80.88 69 ASP A O 1
ATOM 540 N N . GLY A 1 70 ? -5.216 6.505 14.821 1.00 82.12 70 GLY A N 1
ATOM 541 C CA . GLY A 1 70 ? -5.588 6.485 13.413 1.00 82.12 70 GLY A CA 1
ATOM 542 C C . GLY A 1 70 ? -4.377 6.620 12.498 1.00 82.12 70 GLY A C 1
ATOM 543 O O . GLY A 1 70 ? -3.249 6.841 12.943 1.00 82.12 70 GLY A O 1
ATOM 544 N N . PHE A 1 71 ? -4.609 6.497 11.198 1.00 84.56 71 PHE A N 1
ATOM 545 C CA . PHE A 1 71 ? -3.578 6.627 10.176 1.00 84.56 71 PHE A CA 1
ATOM 546 C C . PHE A 1 71 ? -4.185 7.155 8.879 1.00 84.56 71 PHE A C 1
ATOM 548 O O . PHE A 1 71 ? -5.372 6.975 8.613 1.00 84.56 71 PHE A O 1
ATOM 555 N N . GLU A 1 72 ? -3.351 7.800 8.071 1.00 82.06 72 GLU A N 1
ATOM 556 C CA . GLU A 1 72 ? -3.698 8.175 6.704 1.00 82.06 72 GLU A CA 1
ATOM 557 C C . GLU A 1 72 ? -3.258 7.070 5.743 1.00 82.06 72 GLU A C 1
ATOM 559 O O . GLU A 1 72 ? -2.165 6.509 5.869 1.00 82.06 72 GLU A O 1
ATOM 564 N N . THR A 1 73 ? -4.103 6.780 4.758 1.00 80.06 73 THR A N 1
ATOM 565 C CA . THR A 1 73 ? -3.808 5.823 3.693 1.00 80.06 73 THR A CA 1
ATOM 566 C C . THR A 1 73 ? -4.072 6.464 2.337 1.00 80.06 73 THR A C 1
ATOM 568 O O . THR A 1 73 ? -5.032 7.212 2.177 1.00 80.06 73 THR A O 1
ATOM 571 N N . HIS A 1 74 ? -3.205 6.186 1.368 1.00 80.69 74 HIS A N 1
ATOM 572 C CA . HIS A 1 74 ? -3.324 6.660 -0.011 1.00 80.69 74 HIS A CA 1
ATOM 573 C C . HIS A 1 74 ? -3.768 5.520 -0.933 1.00 80.69 74 HIS A C 1
ATOM 575 O O . HIS A 1 74 ? -3.708 4.347 -0.558 1.00 80.69 74 HIS A O 1
ATOM 581 N N . ALA A 1 75 ? -4.180 5.862 -2.157 1.00 78.00 75 ALA A N 1
ATOM 582 C CA . ALA A 1 75 ? -4.537 4.882 -3.180 1.00 78.00 75 ALA A CA 1
ATOM 583 C C . ALA A 1 75 ? -3.414 3.847 -3.372 1.00 78.00 75 ALA A C 1
ATOM 585 O O . ALA A 1 75 ? -2.272 4.218 -3.642 1.00 78.00 75 ALA A O 1
ATOM 586 N N . GLY A 1 76 ? -3.746 2.565 -3.201 1.00 75.75 76 GLY A N 1
ATOM 587 C CA . GLY A 1 76 ? -2.811 1.444 -3.326 1.00 75.75 76 GLY A CA 1
ATOM 588 C C . GLY A 1 76 ? -2.006 1.108 -2.063 1.00 75.75 76 GLY A C 1
ATOM 589 O O . GLY A 1 76 ? -1.323 0.086 -2.058 1.00 75.75 76 GLY A O 1
ATOM 590 N N . GLN A 1 77 ? -2.091 1.898 -0.985 1.00 82.56 77 GLN A N 1
ATOM 591 C CA . GLN A 1 77 ? -1.440 1.561 0.286 1.00 82.56 77 GLN A CA 1
ATOM 592 C C . GLN A 1 77 ? -2.208 0.473 1.048 1.00 82.56 77 GLN A C 1
ATOM 594 O O . GLN A 1 77 ? -3.434 0.381 0.978 1.00 82.56 77 GLN A O 1
ATOM 599 N N . ARG A 1 78 ? -1.479 -0.348 1.807 1.00 87.12 78 ARG A N 1
ATOM 600 C CA . ARG A 1 78 ? -2.029 -1.388 2.690 1.00 87.12 78 ARG A CA 1
ATOM 601 C C . ARG A 1 78 ? -1.499 -1.177 4.102 1.00 87.12 78 ARG A C 1
ATOM 603 O O . ARG A 1 78 ? -0.386 -0.703 4.247 1.00 87.12 78 ARG A O 1
ATOM 610 N N . TYR A 1 79 ? -2.244 -1.552 5.140 1.00 82.88 79 TYR A N 1
ATOM 611 C CA . TYR A 1 79 ? -1.769 -1.573 6.531 1.00 82.88 79 TYR A CA 1
ATOM 612 C C . TYR A 1 79 ? -2.355 -2.791 7.244 1.00 82.88 79 TYR A C 1
ATOM 614 O O . TYR A 1 79 ? -3.547 -3.053 7.115 1.00 82.88 79 TYR A O 1
ATOM 622 N N . SER A 1 80 ? -1.535 -3.494 8.027 1.00 86.50 80 SER A N 1
ATOM 623 C CA . SER A 1 80 ? -2.021 -4.490 8.988 1.00 86.50 80 SER A CA 1
ATOM 624 C C . SER A 1 80 ? -2.071 -3.833 10.361 1.00 86.50 80 SER A C 1
ATOM 626 O O . SER A 1 80 ? -1.065 -3.295 10.828 1.00 86.50 80 SER A O 1
ATOM 628 N N . VAL A 1 81 ? -3.245 -3.837 10.990 1.00 84.75 81 VAL A N 1
ATOM 629 C CA . VAL A 1 81 ? -3.486 -3.165 12.272 1.00 84.75 81 VAL A CA 1
ATOM 630 C C . VAL A 1 81 ? -4.047 -4.173 13.258 1.00 84.75 81 VAL A C 1
ATOM 632 O O . VAL A 1 81 ? -5.055 -4.820 12.992 1.00 84.75 81 VAL A O 1
ATOM 635 N N . ILE A 1 82 ? -3.410 -4.277 14.422 1.00 84.31 82 ILE A N 1
ATOM 636 C CA . ILE A 1 82 ? -3.906 -5.119 15.508 1.00 84.31 82 ILE A CA 1
ATOM 637 C C . ILE A 1 82 ? -4.935 -4.320 16.302 1.00 84.31 82 ILE A C 1
ATOM 639 O O . ILE A 1 82 ? -4.607 -3.328 16.956 1.00 84.31 82 ILE A O 1
ATOM 643 N N . LEU A 1 83 ? -6.184 -4.777 16.264 1.00 85.62 83 LEU A N 1
ATOM 644 C CA . LEU A 1 83 ? -7.271 -4.207 17.044 1.00 85.62 83 LEU A CA 1
ATOM 645 C C . LEU A 1 83 ? -7.534 -5.063 18.286 1.00 85.62 83 LEU A C 1
ATOM 647 O O . LEU A 1 83 ? -7.975 -6.204 18.194 1.00 85.62 83 LEU A O 1
ATOM 651 N N . ASN A 1 84 ? -7.319 -4.491 19.471 1.00 86.56 84 ASN A N 1
ATOM 652 C CA . ASN A 1 84 ? -7.662 -5.162 20.722 1.00 86.56 84 ASN A CA 1
ATOM 653 C C . ASN A 1 84 ? -9.139 -4.910 21.083 1.00 86.56 84 ASN A C 1
ATOM 655 O O . ASN A 1 84 ? -9.502 -3.814 21.521 1.00 86.56 84 ASN A O 1
ATOM 659 N N . ALA A 1 85 ? -9.988 -5.931 20.934 1.00 88.94 85 ALA A N 1
ATOM 660 C CA . ALA A 1 85 ? -11.427 -5.886 21.219 1.00 88.94 85 ALA A CA 1
ATOM 661 C C . ALA A 1 85 ? -11.758 -5.931 22.733 1.00 88.94 85 ALA A C 1
ATOM 663 O O . ALA A 1 85 ? -12.586 -6.712 23.191 1.00 88.94 85 ALA A O 1
ATOM 664 N N . ASN A 1 86 ? -11.121 -5.069 23.531 1.00 89.00 86 ASN A N 1
ATOM 665 C CA . ASN A 1 86 ? -11.235 -5.033 24.999 1.00 89.00 86 ASN A CA 1
ATOM 666 C C . ASN A 1 86 ? -12.233 -3.997 25.546 1.00 89.00 86 ASN A C 1
ATOM 668 O O . ASN A 1 86 ? -12.268 -3.730 26.752 1.00 89.00 86 ASN A O 1
ATOM 672 N N . LYS A 1 87 ? -13.006 -3.353 24.670 1.00 89.00 87 LYS A N 1
ATOM 673 C CA . LYS A 1 87 ? -13.993 -2.344 25.065 1.00 89.00 87 LYS A CA 1
ATOM 674 C C . LYS A 1 87 ? -15.333 -2.993 25.421 1.00 89.00 87 LYS A C 1
ATOM 676 O O . LYS A 1 87 ? -15.539 -4.188 25.238 1.00 89.00 87 LYS A O 1
ATOM 681 N N . ALA A 1 88 ? -16.236 -2.195 25.991 1.00 92.75 88 ALA A N 1
ATOM 682 C CA . ALA A 1 88 ? -17.575 -2.656 26.349 1.00 92.75 88 ALA A CA 1
ATOM 683 C C . ALA A 1 88 ? -18.317 -3.224 25.127 1.00 92.75 88 ALA A C 1
ATOM 685 O O . ALA A 1 88 ? -18.193 -2.697 24.026 1.00 92.75 88 ALA A O 1
ATOM 686 N N . VAL A 1 89 ? -19.136 -4.254 25.338 1.00 93.81 89 VAL A N 1
ATOM 687 C CA . VAL A 1 89 ? -19.934 -4.880 24.273 1.00 93.81 89 VAL A CA 1
ATOM 688 C C . VAL A 1 89 ? -20.989 -3.891 23.767 1.00 93.81 89 VAL A C 1
ATOM 690 O O . VAL A 1 89 ? -22.008 -3.666 24.422 1.00 93.81 89 VAL A O 1
ATOM 693 N N . LYS A 1 90 ? -20.718 -3.262 22.620 1.00 93.69 90 LYS A N 1
ATOM 694 C CA . LYS A 1 90 ? -21.618 -2.369 21.874 1.00 93.69 90 LYS A CA 1
ATOM 695 C C . LYS A 1 90 ? -21.090 -2.154 20.448 1.00 93.69 90 LYS A C 1
ATOM 697 O O . LYS A 1 90 ? -20.062 -2.711 20.078 1.00 93.69 90 LYS A O 1
ATOM 702 N N . ASN A 1 91 ? -21.781 -1.324 19.673 1.00 91.69 91 ASN A N 1
ATOM 703 C CA . ASN A 1 91 ? -21.369 -0.954 18.319 1.00 91.69 91 ASN A CA 1
ATOM 704 C C . ASN A 1 91 ? -20.487 0.294 18.340 1.00 91.69 91 ASN A C 1
ATOM 706 O O . ASN A 1 91 ? -20.745 1.226 19.112 1.00 91.69 91 ASN A O 1
ATOM 710 N N . TYR A 1 92 ? -19.467 0.306 17.486 1.00 88.50 92 TYR A N 1
ATOM 711 C CA . TYR A 1 92 ? -18.511 1.399 17.335 1.00 88.50 92 TYR A CA 1
ATOM 712 C C . TYR A 1 92 ? -18.405 1.811 15.867 1.00 88.50 92 TYR A C 1
ATOM 714 O O . TYR A 1 92 ? -18.427 0.957 14.983 1.00 88.50 92 TYR A O 1
ATOM 722 N N . TRP A 1 93 ? -18.276 3.113 15.612 1.00 88.44 93 TRP A N 1
ATOM 723 C CA . TRP A 1 93 ? -17.995 3.613 14.269 1.00 88.44 93 TRP A CA 1
ATOM 724 C C . TRP A 1 93 ? -16.551 3.299 13.871 1.00 88.44 93 TRP A C 1
ATOM 726 O O . TRP A 1 93 ? -15.625 3.575 14.634 1.00 88.44 93 TRP A O 1
ATOM 736 N N . VAL A 1 94 ? -16.374 2.774 12.662 1.00 86.69 94 VAL A N 1
ATOM 737 C CA . VAL A 1 94 ? -15.115 2.796 11.911 1.00 86.69 94 VAL A CA 1
ATOM 738 C C . VAL A 1 94 ? -15.207 3.996 10.976 1.00 86.69 94 VAL A C 1
ATOM 740 O O . VAL A 1 94 ? -16.163 4.088 10.216 1.00 86.69 94 VAL A O 1
ATOM 743 N N . ILE A 1 95 ? -14.281 4.947 11.071 1.00 84.19 95 ILE A N 1
ATOM 744 C CA . ILE A 1 95 ? -14.411 6.260 10.422 1.00 84.19 95 ILE A CA 1
ATOM 745 C C . ILE A 1 95 ? -13.293 6.419 9.395 1.00 84.19 95 ILE A C 1
ATOM 747 O O . ILE A 1 95 ? -12.121 6.311 9.750 1.00 84.19 95 ILE A O 1
ATOM 751 N N . THR A 1 96 ? -13.651 6.671 8.135 1.00 80.75 96 THR A N 1
ATOM 752 C CA . THR A 1 96 ? -12.698 6.778 7.017 1.00 80.75 96 THR A CA 1
ATOM 753 C C . THR A 1 96 ? -13.000 8.022 6.177 1.00 80.75 96 THR A C 1
ATOM 755 O O . THR A 1 96 ? -13.426 7.898 5.027 1.00 80.75 96 THR A O 1
ATOM 758 N N . PRO A 1 97 ? -12.846 9.230 6.750 1.00 77.62 97 PRO A N 1
ATOM 759 C CA . PRO A 1 97 ? -13.136 10.463 6.037 1.00 77.62 97 PRO A CA 1
ATOM 760 C C . PRO A 1 97 ? -12.222 10.559 4.817 1.00 77.62 97 PRO A C 1
ATOM 762 O O . PRO A 1 97 ? -11.025 10.276 4.897 1.00 77.62 97 PRO A O 1
ATOM 765 N N . MET A 1 98 ? -12.798 10.937 3.682 1.00 73.19 98 MET A N 1
ATOM 766 C CA . MET A 1 98 ? -12.059 11.049 2.431 1.00 73.19 98 MET A CA 1
ATOM 767 C C . MET A 1 98 ? -11.584 12.482 2.229 1.00 73.19 98 MET A C 1
ATOM 769 O O . MET A 1 98 ? -12.382 13.419 2.265 1.00 73.19 98 MET A O 1
ATOM 773 N N . GLU A 1 99 ? -10.295 12.643 1.947 1.00 69.25 99 GLU A N 1
ATOM 774 C CA . GLU A 1 99 ? -9.748 13.886 1.417 1.00 69.25 99 GLU A CA 1
ATOM 775 C C . GLU A 1 99 ? -9.693 13.766 -0.110 1.00 69.25 99 GLU A C 1
ATOM 777 O O . GLU A 1 99 ? -8.897 13.011 -0.661 1.00 69.25 99 GLU A O 1
ATOM 782 N N . LEU A 1 100 ? -10.590 14.472 -0.800 1.00 64.38 100 LEU A N 1
ATOM 783 C CA . LEU A 1 100 ? -10.608 14.542 -2.260 1.00 64.38 100 LEU A CA 1
ATOM 784 C C . LEU A 1 100 ? -10.387 15.984 -2.712 1.00 64.38 100 LEU A C 1
ATOM 786 O O . LEU A 1 100 ? -11.027 16.919 -2.211 1.00 64.38 100 LEU A O 1
ATOM 790 N N . GLN A 1 101 ? -9.543 16.151 -3.730 1.00 54.69 101 GLN A N 1
ATOM 791 C CA . GLN A 1 101 ? -9.629 17.331 -4.585 1.00 54.69 101 GLN A CA 1
ATOM 792 C C . GLN A 1 101 ? -10.970 17.288 -5.304 1.00 54.69 101 GLN A C 1
ATOM 794 O O . GLN A 1 101 ? -11.392 16.223 -5.744 1.00 54.69 101 GLN A O 1
ATOM 799 N N . HIS A 1 102 ? -11.652 18.432 -5.368 1.00 52.09 102 HIS A N 1
ATOM 800 C CA . HIS A 1 102 ? -13.047 18.564 -5.818 1.00 52.09 102 HIS A CA 1
ATOM 801 C C . HIS A 1 102 ? -14.122 18.108 -4.813 1.00 52.09 102 HIS A C 1
ATOM 803 O O . HIS A 1 102 ? -15.272 17.831 -5.160 1.00 52.09 102 HIS A O 1
ATOM 809 N N . SER A 1 103 ? -13.786 18.056 -3.520 1.00 56.78 103 SER A N 1
ATOM 810 C CA . SER A 1 103 ? -14.791 17.853 -2.466 1.00 56.78 103 SER A CA 1
ATOM 811 C C . SER A 1 103 ? -15.772 19.024 -2.330 1.00 56.78 103 SER A C 1
ATOM 813 O O . SER A 1 103 ? -16.919 18.824 -1.939 1.00 56.78 103 SER A O 1
ATOM 815 N N . SER A 1 104 ? -15.360 20.243 -2.688 1.00 57.75 104 SER A N 1
ATOM 816 C CA . SER A 1 104 ? -16.179 21.455 -2.551 1.00 57.75 104 SER A CA 1
ATOM 817 C C . SER A 1 104 ? -17.226 21.645 -3.658 1.00 57.75 104 SER A C 1
ATOM 819 O O . SER A 1 104 ? -18.208 22.361 -3.454 1.00 57.75 104 SER A O 1
ATOM 821 N N . ASP A 1 105 ? -17.057 21.005 -4.815 1.00 60.12 105 ASP A N 1
ATOM 822 C CA . ASP A 1 105 ? -17.956 21.053 -5.975 1.00 60.12 105 ASP A CA 1
ATOM 823 C C . ASP A 1 105 ? -18.689 19.722 -6.240 1.00 60.12 105 ASP A C 1
ATOM 825 O O . ASP A 1 105 ? -19.670 19.696 -6.996 1.00 60.12 105 ASP A O 1
ATOM 829 N N . ASN A 1 106 ? -18.323 18.636 -5.551 1.00 63.62 106 ASN A N 1
ATOM 830 C CA . ASN A 1 106 ? -19.049 17.368 -5.601 1.00 63.62 106 ASN A CA 1
ATOM 831 C C . ASN A 1 106 ? -20.207 17.311 -4.588 1.00 63.62 106 ASN A C 1
ATOM 833 O O . ASN A 1 106 ? -20.069 16.835 -3.467 1.00 63.62 106 ASN A O 1
ATOM 837 N N . LYS A 1 107 ? -21.407 17.706 -5.030 1.00 67.56 107 LYS A N 1
ATOM 838 C CA . LYS A 1 107 ? -22.640 17.679 -4.213 1.00 67.56 107 LYS A CA 1
ATOM 839 C C . LYS A 1 107 ? -23.080 16.289 -3.726 1.00 67.56 107 LYS A C 1
ATOM 841 O O . LYS A 1 107 ? -23.989 16.221 -2.906 1.00 67.56 107 LYS A O 1
ATOM 846 N N . ASN A 1 108 ? -22.511 15.211 -4.267 1.00 66.81 108 ASN A N 1
ATOM 847 C CA . ASN A 1 108 ? -22.821 13.839 -3.857 1.00 66.81 108 ASN A CA 1
ATOM 848 C C . ASN A 1 108 ? -21.770 13.261 -2.900 1.00 66.81 108 ASN A C 1
ATOM 850 O O . ASN A 1 108 ? -21.962 12.152 -2.409 1.00 66.81 108 ASN A O 1
ATOM 854 N N . LEU A 1 109 ? -20.660 13.970 -2.674 1.00 67.19 109 LEU A N 1
ATOM 855 C CA . LEU A 1 109 ? -19.628 13.541 -1.748 1.00 67.19 109 LEU A CA 1
ATOM 856 C C . LEU A 1 109 ? -19.964 14.053 -0.353 1.00 67.19 109 LEU A C 1
ATOM 858 O O . LEU A 1 109 ? -20.012 15.258 -0.115 1.00 67.19 109 LEU A O 1
ATOM 862 N N . ASP A 1 110 ? -20.149 13.120 0.568 1.00 70.62 110 ASP A N 1
ATOM 863 C CA . ASP A 1 110 ? -20.200 13.417 1.989 1.00 70.62 110 ASP A CA 1
ATOM 864 C C . ASP A 1 110 ? -18.866 13.008 2.616 1.00 70.62 110 ASP A C 1
ATOM 866 O O . ASP A 1 110 ? -18.660 11.854 2.988 1.00 70.62 110 ASP A O 1
ATOM 870 N N . THR A 1 111 ? -17.922 13.950 2.673 1.00 66.69 111 THR A N 1
ATOM 871 C CA . THR A 1 111 ? -16.571 13.705 3.206 1.00 66.69 111 THR A CA 1
ATOM 872 C C . THR A 1 111 ? -16.569 13.383 4.697 1.00 66.69 111 THR A C 1
ATOM 874 O O . THR A 1 111 ? -15.574 12.874 5.210 1.00 66.69 111 THR A O 1
ATOM 877 N N . GLU A 1 112 ? -17.657 13.700 5.402 1.00 64.38 112 GLU A N 1
ATOM 878 C CA . GLU A 1 112 ? -17.755 13.544 6.847 1.00 64.38 112 GLU A CA 1
ATOM 879 C C . GLU A 1 112 ? -18.539 12.295 7.258 1.00 64.38 112 GLU A C 1
ATOM 881 O O . GLU A 1 112 ? -18.296 11.824 8.366 1.00 64.38 112 GLU A O 1
ATOM 886 N N . ASN A 1 113 ? -19.401 11.728 6.397 1.00 70.31 113 ASN A N 1
ATOM 887 C CA . ASN A 1 113 ? -20.218 10.534 6.674 1.00 70.31 113 ASN A CA 1
ATOM 888 C C . ASN A 1 113 ? -19.758 9.251 5.948 1.00 70.31 113 ASN A C 1
ATOM 890 O O . ASN A 1 113 ? -20.578 8.488 5.434 1.00 70.31 113 ASN A O 1
ATOM 894 N N . VAL A 1 114 ? -18.452 8.976 5.926 1.00 74.81 114 VAL A N 1
ATOM 895 C CA . VAL A 1 114 ? -17.906 7.703 5.419 1.00 74.81 114 VAL A CA 1
ATOM 896 C C . VAL A 1 114 ? -17.582 6.787 6.600 1.00 74.81 114 VAL A C 1
ATOM 898 O O . VAL A 1 114 ? -16.535 6.926 7.244 1.00 74.81 114 VAL A O 1
ATOM 901 N N . TYR A 1 115 ? -18.507 5.873 6.910 1.00 81.19 115 TYR A N 1
ATOM 902 C CA . TYR A 1 115 ? -18.432 5.023 8.098 1.00 81.19 115 TYR A CA 1
ATOM 903 C C . TYR A 1 115 ? -18.646 3.536 7.799 1.00 81.19 115 TYR A C 1
ATOM 905 O O . TYR A 1 115 ? -19.436 3.159 6.937 1.00 81.19 115 TYR A O 1
ATOM 913 N N . GLY A 1 116 ? -17.998 2.696 8.602 1.00 85.06 116 GLY A N 1
ATOM 914 C CA . GLY A 1 116 ? -18.352 1.300 8.833 1.00 85.06 116 GLY A CA 1
ATOM 915 C C . GLY A 1 116 ? -18.747 1.073 10.294 1.00 85.06 116 GLY A C 1
ATOM 916 O O . GLY A 1 116 ? -18.616 1.964 11.137 1.00 85.06 116 GLY A O 1
ATOM 917 N N . VAL A 1 117 ? -19.204 -0.135 10.620 1.00 89.31 117 VAL A N 1
ATOM 918 C CA . VAL A 1 117 ? -19.586 -0.502 11.990 1.00 89.31 117 VAL A CA 1
ATOM 919 C C . VAL A 1 117 ? -18.747 -1.679 12.468 1.00 89.31 117 VAL A C 1
ATOM 921 O O . VAL A 1 117 ? -18.801 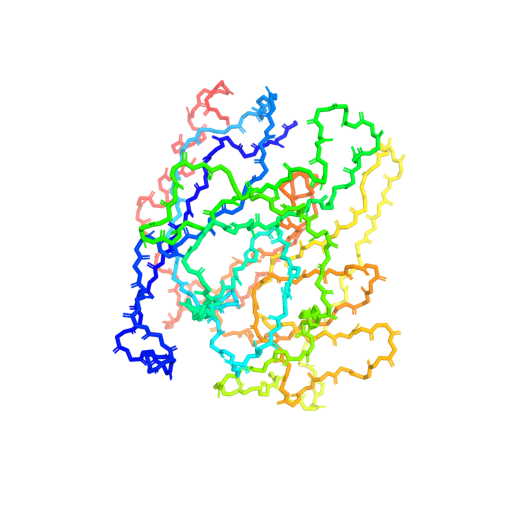-2.766 11.900 1.00 89.31 117 VAL A O 1
ATOM 924 N N . LEU A 1 118 ? -18.022 -1.475 13.567 1.00 89.69 118 LEU A N 1
ATOM 925 C CA . LEU A 1 118 ? -17.447 -2.556 14.357 1.00 89.69 118 LEU A CA 1
ATOM 926 C C . LEU A 1 118 ? -18.510 -3.038 15.356 1.00 89.69 118 LEU A C 1
ATOM 928 O O . LEU A 1 118 ? -18.838 -2.341 16.324 1.00 89.69 118 LEU A O 1
ATOM 932 N N . HIS A 1 119 ? -19.063 -4.223 15.101 1.00 93.12 119 HIS A N 1
ATOM 933 C CA . HIS A 1 119 ? -20.140 -4.831 15.882 1.00 93.12 119 HIS A CA 1
ATOM 934 C C . HIS A 1 119 ? -19.591 -5.901 16.831 1.00 93.12 119 HIS A C 1
ATOM 936 O O . HIS A 1 119 ? -19.092 -6.935 16.390 1.00 93.12 119 HIS A O 1
ATOM 942 N N . PHE A 1 120 ? -19.702 -5.678 18.143 1.00 92.44 120 PHE A N 1
ATOM 943 C CA . PHE A 1 120 ? -19.341 -6.698 19.128 1.00 92.44 120 PHE A CA 1
ATOM 944 C C . PHE A 1 120 ? -20.423 -7.777 19.199 1.00 92.44 120 PHE A C 1
ATOM 946 O O . PHE A 1 120 ? -21.614 -7.468 19.254 1.00 92.44 120 PHE A O 1
ATOM 953 N N . GLN A 1 12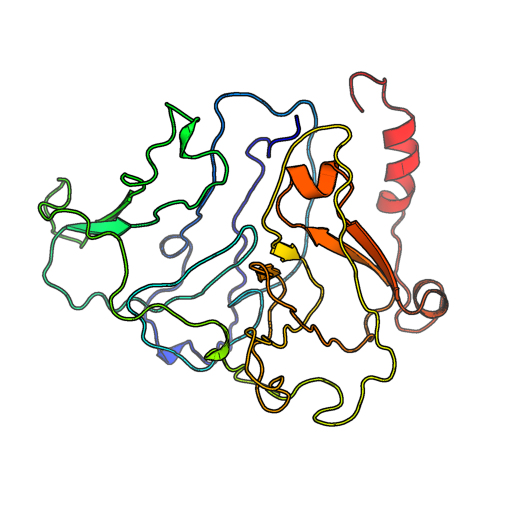1 ? -20.019 -9.045 19.294 1.00 94.81 121 GLN A N 1
ATOM 954 C CA . GLN A 1 121 ? -20.957 -10.143 19.519 1.00 94.81 121 GLN A CA 1
ATOM 955 C C . GLN A 1 121 ? -21.790 -9.893 20.790 1.00 94.81 121 GLN A C 1
ATOM 957 O O . GLN A 1 121 ? -21.247 -9.668 21.870 1.00 94.81 121 GLN A O 1
ATOM 962 N N . GLY A 1 122 ? -23.119 -9.936 20.657 1.00 94.69 122 GLY A N 1
ATOM 963 C CA . GLY A 1 122 ? -24.059 -9.660 21.750 1.00 94.69 122 GLY A CA 1
ATOM 964 C C . GLY A 1 122 ? -24.478 -8.190 21.886 1.00 94.69 122 GLY A C 1
ATOM 965 O O . GLY A 1 122 ? -25.312 -7.882 22.738 1.00 94.69 122 GLY A O 1
ATOM 966 N N . ALA A 1 123 ? -23.956 -7.284 21.053 1.00 94.94 123 ALA A N 1
ATOM 967 C CA . ALA A 1 123 ? -24.469 -5.923 20.950 1.00 94.94 123 ALA A CA 1
ATOM 968 C C . ALA A 1 123 ? -25.847 -5.889 20.245 1.00 94.94 123 ALA A C 1
ATOM 970 O O . ALA A 1 123 ? -26.175 -6.792 19.471 1.00 94.94 123 ALA A O 1
ATOM 971 N N . PRO A 1 124 ? -26.675 -4.850 20.468 1.00 93.75 124 PRO A N 1
ATOM 972 C CA . PRO A 1 124 ? -27.929 -4.678 19.735 1.00 93.75 124 PRO A CA 1
ATOM 973 C C . PRO A 1 124 ? -27.708 -4.555 18.221 1.00 93.75 124 PRO A C 1
ATOM 975 O O . PRO A 1 124 ? -26.721 -3.965 17.783 1.00 93.75 124 PRO A O 1
ATOM 978 N N . ALA A 1 125 ? -28.665 -5.032 17.422 1.00 92.81 125 ALA A N 1
ATOM 979 C CA . ALA A 1 125 ? -28.716 -4.794 15.977 1.00 92.81 125 ALA A CA 1
ATOM 980 C C . ALA A 1 125 ? -29.187 -3.354 15.686 1.00 92.81 125 ALA A C 1
ATOM 982 O O . ALA A 1 125 ? -30.327 -3.122 15.289 1.00 92.81 125 ALA A O 1
ATOM 983 N N . ALA A 1 126 ? -28.329 -2.380 15.986 1.00 90.81 126 ALA A N 1
ATOM 984 C CA . ALA A 1 126 ? -28.590 -0.952 15.832 1.00 90.81 126 ALA A CA 1
ATOM 985 C C . ALA A 1 126 ? -27.293 -0.194 15.527 1.00 90.81 126 ALA A C 1
ATOM 987 O O . ALA A 1 126 ? -26.205 -0.677 15.831 1.00 90.81 126 ALA A O 1
ATOM 988 N N . GLU A 1 127 ? -27.398 1.018 14.992 1.00 88.38 127 GLU A N 1
ATOM 989 C CA . GLU A 1 127 ? -26.225 1.867 14.763 1.00 88.38 127 GLU A CA 1
ATOM 990 C C . GLU A 1 127 ? -25.518 2.256 16.077 1.00 88.38 127 GLU A C 1
ATOM 992 O O . GLU A 1 127 ? -26.163 2.342 17.135 1.00 88.38 127 GLU A O 1
ATOM 997 N N . PRO A 1 128 ? -24.198 2.523 16.048 1.00 89.94 128 PRO A N 1
ATOM 998 C CA . PRO A 1 128 ? -23.511 3.151 17.169 1.00 89.94 128 PRO A CA 1
ATOM 999 C C . PRO A 1 128 ? -24.198 4.463 17.591 1.00 89.94 128 PRO A C 1
ATOM 1001 O O . PRO A 1 128 ? -24.540 5.315 16.776 1.00 89.94 128 PRO A O 1
ATOM 1004 N N . THR A 1 129 ? -24.388 4.652 18.898 1.00 83.12 129 THR A N 1
ATOM 1005 C CA . THR A 1 129 ? -25.175 5.775 19.451 1.00 83.12 129 THR A CA 1
ATOM 1006 C C . THR A 1 129 ? -24.360 7.037 19.735 1.00 83.12 129 THR A C 1
ATOM 1008 O O . THR A 1 129 ? -24.916 8.080 20.081 1.00 83.12 129 THR A O 1
ATOM 1011 N N . THR A 1 130 ? -23.034 6.963 19.624 1.00 76.19 130 THR A N 1
ATOM 1012 C CA . THR A 1 130 ? -22.135 8.112 19.780 1.00 76.19 130 THR A CA 1
ATOM 1013 C C . THR A 1 130 ? -21.962 8.837 18.453 1.00 76.19 130 THR A C 1
ATOM 1015 O O . THR A 1 130 ? -21.923 8.195 17.406 1.00 76.19 130 THR A O 1
ATOM 1018 N N . LYS A 1 131 ? -21.784 10.164 18.487 1.00 73.88 131 LYS A N 1
ATOM 1019 C CA . LYS A 1 131 ? -21.346 10.901 17.294 1.00 73.88 131 LYS A CA 1
ATOM 1020 C C . LYS A 1 131 ? -19.988 10.370 16.837 1.00 73.88 131 LYS A C 1
ATOM 1022 O O . LYS A 1 131 ? -19.104 10.179 17.675 1.00 73.88 131 LYS A O 1
ATOM 1027 N N . ALA A 1 132 ? -19.835 10.147 15.536 1.00 67.00 132 ALA A N 1
ATOM 1028 C CA . ALA A 1 132 ? -18.530 9.907 14.943 1.00 67.00 132 ALA A CA 1
ATOM 1029 C C . ALA A 1 132 ? -17.616 11.108 15.249 1.00 67.00 132 ALA A C 1
ATOM 1031 O O . ALA A 1 132 ? -18.032 12.264 15.135 1.00 67.00 132 ALA A O 1
ATOM 1032 N N . LYS A 1 133 ? -16.397 10.834 15.719 1.00 71.56 133 LYS A N 1
ATOM 1033 C CA . LYS A 1 133 ? -15.363 11.850 15.924 1.00 71.56 133 LYS A CA 1
ATOM 1034 C C . LYS A 1 133 ? -14.447 11.805 14.708 1.00 71.56 133 LYS A C 1
ATOM 1036 O O . LYS A 1 133 ? -13.730 10.826 14.534 1.00 71.56 133 LYS A O 1
ATOM 1041 N N . ASN A 1 134 ? -14.464 12.860 13.903 1.00 69.81 134 ASN A N 1
ATOM 1042 C CA . ASN A 1 134 ? -13.493 13.012 12.826 1.00 69.81 134 ASN A CA 1
ATOM 1043 C C . ASN A 1 134 ? -12.130 13.379 13.430 1.00 69.81 134 ASN A C 1
ATOM 1045 O O . ASN A 1 134 ? -12.037 14.288 14.260 1.00 69.81 134 ASN A O 1
ATOM 1049 N N . GLY A 1 135 ? -11.088 12.661 13.011 1.00 67.56 135 GLY A N 1
ATOM 1050 C CA . GLY A 1 135 ? -9.714 12.850 13.473 1.00 67.56 135 GLY A CA 1
ATOM 1051 C C . GLY A 1 135 ? -9.290 11.922 14.615 1.00 67.56 135 GLY A C 1
ATOM 1052 O O . GLY A 1 135 ? -10.099 11.456 15.419 1.00 67.56 135 GLY A O 1
ATOM 1053 N N . ALA A 1 136 ? -7.984 11.681 14.675 1.00 74.81 136 ALA A N 1
ATOM 1054 C CA . ALA A 1 136 ? -7.309 10.874 15.685 1.00 74.81 136 ALA A CA 1
ATOM 1055 C C . ALA A 1 136 ? -6.493 11.780 16.620 1.00 74.81 136 ALA A C 1
ATOM 1057 O O . ALA A 1 136 ? -5.945 12.786 16.168 1.00 74.81 136 ALA A O 1
ATOM 1058 N N . ASP A 1 137 ? -6.419 11.437 17.911 1.00 80.44 137 ASP A N 1
ATOM 1059 C CA . ASP A 1 137 ? -5.598 12.195 18.868 1.00 80.44 137 ASP A CA 1
ATOM 1060 C C . ASP A 1 137 ? -4.100 11.913 18.635 1.00 80.44 137 ASP A C 1
ATOM 1062 O O . ASP A 1 137 ? -3.293 12.846 18.629 1.00 80.44 137 ASP A O 1
ATOM 1066 N N . ASP A 1 138 ? -3.744 10.655 18.347 1.00 81.19 138 ASP A N 1
ATOM 1067 C CA . ASP A 1 138 ? -2.434 10.254 17.826 1.00 81.19 138 ASP A CA 1
ATOM 1068 C C . ASP A 1 138 ? -2.540 9.648 16.417 1.00 81.19 138 ASP A C 1
ATOM 1070 O O . ASP A 1 138 ? -2.947 8.499 16.230 1.00 81.19 138 ASP A O 1
ATOM 1074 N N . LEU A 1 139 ? -2.180 10.441 15.407 1.00 82.75 139 LEU A N 1
ATOM 1075 C CA . LEU A 1 139 ? -2.149 10.012 14.011 1.00 82.75 139 LEU A CA 1
ATOM 1076 C C . LEU A 1 139 ? -0.769 9.446 13.655 1.00 82.75 139 LEU A C 1
ATOM 1078 O O . LEU A 1 139 ? 0.254 10.094 13.906 1.00 82.75 139 LEU A O 1
ATOM 1082 N N . LEU A 1 140 ? -0.745 8.277 13.006 1.00 82.69 140 LEU A N 1
ATOM 1083 C CA . LEU A 1 140 ? 0.483 7.665 12.504 1.00 82.69 140 LEU A CA 1
ATOM 1084 C C . LEU A 1 140 ? 1.252 8.636 11.607 1.00 82.69 140 LEU A C 1
ATOM 1086 O O . LEU A 1 140 ? 0.745 9.100 10.586 1.00 82.69 140 LEU A O 1
ATOM 1090 N N . LYS A 1 141 ? 2.521 8.873 11.944 1.00 84.69 141 LYS A N 1
ATOM 1091 C CA . LYS A 1 141 ? 3.437 9.621 11.084 1.00 84.69 141 LYS A CA 1
ATOM 1092 C C . LYS A 1 141 ? 4.340 8.623 10.389 1.00 84.69 141 LYS A C 1
ATOM 1094 O O . LYS A 1 141 ? 5.093 7.915 11.049 1.00 84.69 141 LYS A O 1
ATOM 1099 N N . GLU A 1 142 ? 4.299 8.599 9.062 1.00 80.50 142 GLU A N 1
ATOM 1100 C CA . GLU A 1 142 ? 4.972 7.578 8.247 1.00 80.50 142 GLU A CA 1
ATOM 1101 C C . GLU A 1 142 ? 6.453 7.386 8.613 1.00 80.50 142 GLU A C 1
ATOM 1103 O O . GLU A 1 142 ? 6.922 6.259 8.727 1.00 80.50 142 GLU A O 1
ATOM 1108 N N . TYR A 1 143 ? 7.177 8.468 8.918 1.00 82.19 143 TYR A N 1
ATOM 1109 C CA . TYR A 1 143 ? 8.587 8.410 9.325 1.00 82.19 143 TYR A CA 1
ATOM 1110 C C . TYR A 1 143 ? 8.861 7.646 10.638 1.00 82.19 143 TYR A C 1
ATOM 1112 O O . TYR A 1 143 ? 10.025 7.451 10.988 1.00 82.19 143 TYR A O 1
ATOM 1120 N N . GLN A 1 144 ? 7.830 7.280 11.407 1.00 84.38 144 GLN A N 1
ATOM 1121 C CA . GLN A 1 144 ? 7.937 6.495 12.644 1.00 84.38 144 GLN A CA 1
ATOM 1122 C C . GLN A 1 144 ? 7.909 4.979 12.396 1.00 84.38 144 GLN A C 1
ATOM 1124 O O . GLN A 1 144 ? 8.184 4.211 13.328 1.00 84.38 144 GLN A O 1
ATOM 1129 N N . LEU A 1 145 ? 7.563 4.556 11.176 1.00 85.38 145 LEU A N 1
ATOM 1130 C CA . LEU A 1 145 ? 7.594 3.159 10.763 1.00 85.38 145 LEU A CA 1
ATOM 1131 C C . LEU A 1 145 ? 9.041 2.702 10.572 1.00 85.38 145 LEU A C 1
ATOM 1133 O O . LEU A 1 145 ? 9.872 3.425 10.022 1.00 85.38 145 LEU A O 1
ATOM 1137 N N . VAL A 1 146 ? 9.336 1.502 11.063 1.00 87.19 146 VAL A N 1
ATOM 1138 C CA . VAL A 1 146 ? 10.674 0.909 11.047 1.00 87.19 146 VAL A CA 1
ATOM 1139 C C . VAL A 1 146 ? 10.538 -0.557 10.643 1.00 87.19 146 VAL A C 1
ATOM 1141 O O . VAL A 1 146 ? 9.868 -1.298 11.362 1.00 87.19 146 VAL A O 1
ATOM 1144 N N . PRO A 1 147 ? 11.174 -1.003 9.544 1.00 85.88 147 PRO A N 1
ATOM 1145 C CA . PRO A 1 147 ? 11.158 -2.407 9.151 1.00 85.88 147 PRO A CA 1
ATOM 1146 C C . PRO A 1 147 ? 11.802 -3.306 10.215 1.00 85.88 147 PRO A C 1
ATOM 1148 O O . PRO A 1 147 ? 12.892 -2.998 10.695 1.00 85.88 147 PRO A O 1
ATOM 1151 N N . LEU A 1 148 ? 11.197 -4.461 10.511 1.00 85.06 148 LEU A N 1
ATOM 1152 C CA . LEU A 1 148 ? 11.760 -5.439 11.455 1.00 85.06 148 LEU A CA 1
ATOM 1153 C C . LEU A 1 148 ? 13.095 -6.022 10.972 1.00 85.06 148 LEU A C 1
ATOM 1155 O O . LEU A 1 148 ? 13.979 -6.336 11.767 1.00 85.06 148 LEU A O 1
ATOM 1159 N N . VAL A 1 149 ? 13.230 -6.218 9.656 1.00 83.19 149 VAL A N 1
ATOM 1160 C CA . VAL A 1 149 ? 14.351 -6.947 9.051 1.00 83.19 14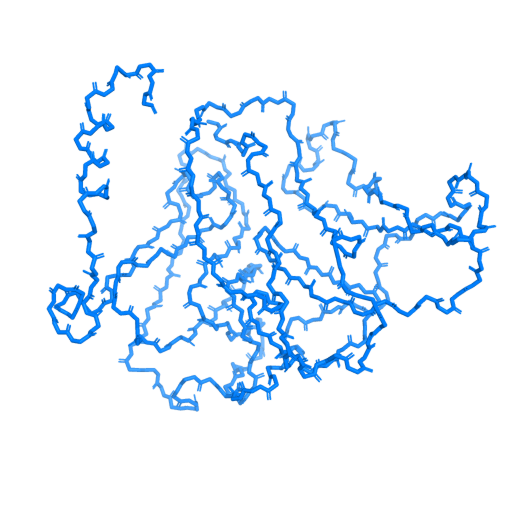9 VAL A CA 1
ATOM 1161 C C . VAL A 1 149 ? 15.120 -6.052 8.088 1.00 83.19 149 VAL A C 1
ATOM 1163 O O . VAL A 1 149 ? 14.569 -5.510 7.123 1.00 83.19 149 VAL A O 1
ATOM 1166 N N . ASN A 1 150 ? 16.434 -5.968 8.324 1.00 83.19 150 ASN A N 1
ATOM 1167 C CA . ASN A 1 150 ? 17.387 -5.165 7.555 1.00 83.19 150 ASN A CA 1
ATOM 1168 C C . ASN A 1 150 ? 16.914 -3.710 7.386 1.00 83.19 150 ASN A C 1
ATOM 1170 O O . ASN A 1 150 ? 16.710 -3.283 6.254 1.00 83.19 150 ASN A O 1
ATOM 1174 N N . PRO A 1 151 ? 16.707 -2.948 8.475 1.00 82.88 151 PRO A N 1
ATOM 1175 C CA . PRO A 1 151 ? 16.046 -1.642 8.409 1.00 82.88 151 PRO A CA 1
ATOM 1176 C C . PRO A 1 151 ? 16.825 -0.578 7.621 1.00 82.88 151 PRO A C 1
ATOM 1178 O O . PRO A 1 151 ? 16.225 0.380 7.148 1.00 82.88 151 PRO A O 1
ATOM 1181 N N . GLY A 1 152 ? 18.140 -0.734 7.454 1.00 85.38 152 GLY A N 1
ATOM 1182 C CA . GLY A 1 152 ? 18.982 0.238 6.754 1.00 85.38 152 GLY A CA 1
ATOM 1183 C C . GLY A 1 152 ? 18.637 0.420 5.276 1.00 85.38 152 GLY A C 1
ATOM 1184 O O . GLY A 1 152 ? 18.264 -0.526 4.579 1.00 85.38 152 GLY A O 1
ATOM 1185 N N . ALA A 1 153 ? 18.826 1.645 4.780 1.00 87.38 153 ALA A N 1
ATOM 1186 C CA . ALA A 1 153 ? 18.699 1.942 3.357 1.00 87.38 153 ALA A CA 1
ATOM 1187 C C . ALA A 1 153 ? 19.814 1.273 2.527 1.00 87.38 153 ALA A C 1
ATOM 1189 O O . ALA A 1 153 ? 20.947 1.166 3.013 1.00 87.38 153 ALA A O 1
ATOM 1190 N N . PRO A 1 154 ? 19.574 0.889 1.255 1.00 86.62 154 PRO A N 1
ATOM 1191 C CA . PRO A 1 154 ? 20.628 0.477 0.339 1.00 86.62 154 PRO A CA 1
ATOM 1192 C C . PRO A 1 154 ? 21.738 1.529 0.254 1.00 86.62 154 PRO A C 1
ATOM 1194 O O . PRO A 1 154 ? 21.487 2.731 0.114 1.00 86.62 154 PRO A O 1
ATOM 1197 N N . GLY A 1 155 ? 22.982 1.063 0.375 1.00 85.12 155 GLY A N 1
ATOM 1198 C CA . GLY A 1 155 ? 24.169 1.921 0.426 1.00 85.12 155 GLY A CA 1
ATOM 1199 C C . GLY A 1 155 ? 24.362 2.680 1.747 1.00 85.12 155 GLY A C 1
ATOM 1200 O O . GLY A 1 155 ? 25.367 3.369 1.900 1.00 85.12 155 GLY A O 1
ATOM 1201 N N . GLY A 1 156 ? 23.446 2.556 2.716 1.00 86.00 156 GLY A N 1
ATOM 1202 C CA . GLY A 1 156 ? 23.509 3.255 3.999 1.00 86.00 156 GLY A CA 1
ATOM 1203 C C . GLY A 1 156 ? 23.695 4.766 3.830 1.00 86.00 156 GLY A C 1
ATOM 1204 O O . GLY A 1 156 ? 23.052 5.398 2.993 1.00 86.00 156 GLY A O 1
ATOM 1205 N N . ASN A 1 157 ? 24.625 5.339 4.598 1.00 86.00 157 ASN A N 1
ATOM 1206 C CA . ASN A 1 157 ? 24.963 6.766 4.528 1.00 86.00 157 ASN A CA 1
ATOM 1207 C C . ASN A 1 157 ? 25.787 7.151 3.285 1.00 86.00 157 ASN A C 1
ATOM 1209 O O . ASN A 1 157 ? 26.042 8.336 3.071 1.00 86.00 157 ASN A O 1
ATOM 1213 N N . SER A 1 158 ? 26.240 6.189 2.476 1.00 88.19 158 SER A N 1
ATOM 1214 C CA . SER A 1 158 ? 26.971 6.501 1.249 1.00 88.19 158 SER A CA 1
ATOM 1215 C C . SER A 1 158 ? 26.031 7.078 0.177 1.00 88.19 158 SER A C 1
ATOM 1217 O O . SER A 1 158 ? 24.824 6.796 0.174 1.00 88.19 158 SER A O 1
ATOM 1219 N N . PRO A 1 159 ? 26.560 7.897 -0.752 1.00 86.94 159 PRO A N 1
ATOM 1220 C CA . PRO A 1 159 ? 25.817 8.312 -1.936 1.00 86.94 159 PRO A CA 1
ATOM 1221 C C . PRO A 1 159 ? 25.353 7.107 -2.760 1.00 86.94 159 PRO A C 1
ATOM 1223 O O . PRO A 1 159 ? 26.049 6.093 -2.837 1.00 86.94 159 PRO A O 1
ATOM 1226 N N . ALA A 1 160 ? 24.191 7.233 -3.399 1.00 88.44 160 ALA A N 1
ATOM 1227 C CA . ALA A 1 160 ? 23.710 6.222 -4.330 1.00 88.44 160 ALA A CA 1
ATOM 1228 C C . ALA A 1 160 ? 24.628 6.132 -5.563 1.00 88.44 160 ALA A C 1
ATOM 1230 O O . ALA A 1 160 ? 25.201 7.127 -6.007 1.00 88.44 160 ALA A O 1
ATOM 1231 N N . THR A 1 161 ? 24.750 4.938 -6.147 1.00 93.56 161 THR A N 1
ATOM 1232 C CA . THR A 1 161 ? 25.533 4.716 -7.380 1.00 93.56 161 THR A CA 1
ATOM 1233 C C . THR A 1 161 ? 24.923 5.440 -8.588 1.00 93.56 161 THR A C 1
ATOM 1235 O O . THR A 1 161 ? 25.626 5.800 -9.539 1.00 93.56 161 THR A O 1
ATOM 1238 N N . ARG A 1 162 ? 23.603 5.642 -8.563 1.00 89.75 162 ARG A N 1
ATOM 1239 C CA . ARG A 1 162 ? 22.829 6.432 -9.519 1.00 89.75 162 ARG A CA 1
ATOM 1240 C C . ARG A 1 162 ? 21.786 7.225 -8.740 1.00 89.75 162 ARG A C 1
ATOM 1242 O O . ARG A 1 162 ? 21.134 6.665 -7.864 1.00 89.75 162 ARG A O 1
ATOM 1249 N N . SER A 1 163 ? 21.642 8.497 -9.085 1.00 89.50 163 SER A N 1
ATOM 1250 C CA . SER A 1 163 ? 20.583 9.371 -8.586 1.00 89.50 163 SER A CA 1
ATOM 1251 C C . SER A 1 163 ? 19.820 9.905 -9.786 1.00 89.50 163 SER A C 1
ATOM 1253 O O . SER A 1 163 ? 20.438 10.311 -10.771 1.00 89.50 163 SER A O 1
ATOM 1255 N N . ILE A 1 164 ? 18.496 9.864 -9.711 1.00 86.88 164 ILE A N 1
ATOM 1256 C CA . ILE A 1 164 ? 17.601 10.352 -10.754 1.00 86.88 164 ILE A CA 1
ATOM 1257 C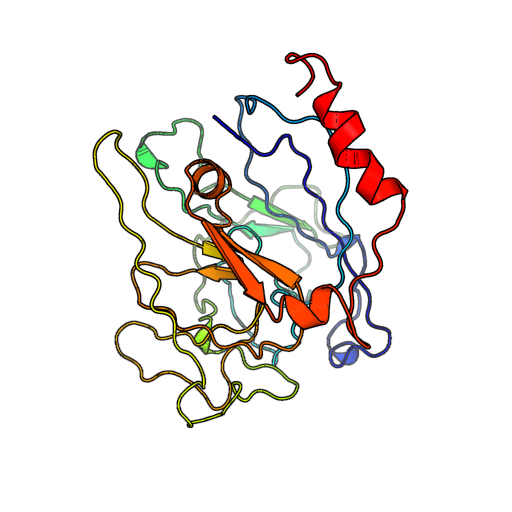 C . ILE A 1 164 ? 16.642 11.315 -10.072 1.00 86.88 164 ILE A C 1
ATOM 1259 O O . ILE A 1 164 ? 15.845 10.900 -9.233 1.00 86.88 164 ILE A O 1
ATOM 1263 N N . ASP A 1 165 ? 16.735 12.590 -10.434 1.00 84.94 165 ASP A N 1
ATOM 1264 C CA . ASP A 1 165 ? 15.823 13.611 -9.939 1.00 84.94 165 ASP A CA 1
ATOM 1265 C C . ASP A 1 165 ? 14.617 13.675 -10.874 1.00 84.94 165 ASP A C 1
ATOM 1267 O O . ASP A 1 165 ? 14.712 14.116 -12.022 1.00 84.94 165 ASP A O 1
ATOM 1271 N N . LEU A 1 166 ? 13.474 13.202 -10.386 1.00 80.69 166 LEU A N 1
ATOM 1272 C CA . LEU A 1 166 ? 12.224 13.245 -11.131 1.00 80.69 166 LEU A CA 1
ATOM 1273 C C . LEU A 1 166 ? 11.525 14.572 -10.857 1.00 80.69 166 LEU A C 1
ATOM 1275 O O . LEU A 1 166 ? 11.083 14.847 -9.743 1.00 80.69 166 LEU A O 1
ATOM 1279 N N . SER A 1 167 ? 11.450 15.404 -11.891 1.00 77.12 167 SER A N 1
ATOM 1280 C CA . SER A 1 167 ? 10.705 16.658 -11.858 1.00 77.12 167 SER A CA 1
ATOM 1281 C C . SER A 1 167 ? 9.381 16.467 -12.576 1.00 77.12 167 SER A C 1
ATOM 1283 O O . SER A 1 167 ? 9.346 16.320 -13.796 1.00 77.12 167 SER A O 1
ATOM 1285 N N . PHE A 1 168 ? 8.296 16.485 -11.815 1.00 70.94 168 PHE A N 1
ATOM 1286 C CA . PHE A 1 168 ? 6.947 16.440 -12.357 1.00 70.94 168 PH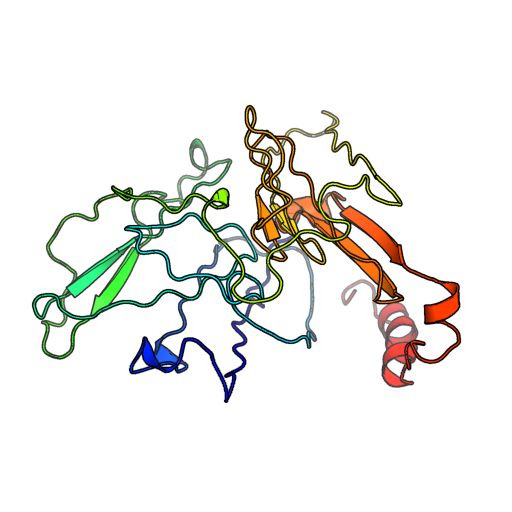E A CA 1
ATOM 1287 C C . PHE A 1 168 ? 6.458 17.873 -12.550 1.00 70.94 168 PHE A C 1
ATOM 1289 O O . PHE A 1 168 ? 6.455 18.668 -11.609 1.00 70.94 168 PHE A O 1
ATOM 1296 N N . THR A 1 169 ? 6.095 18.227 -13.779 1.00 62.97 169 THR A N 1
ATOM 1297 C CA . THR A 1 169 ? 5.569 19.552 -14.111 1.00 62.97 169 THR A CA 1
ATOM 1298 C C . THR A 1 169 ? 4.193 19.429 -14.735 1.00 62.97 169 THR A C 1
ATOM 1300 O O . THR A 1 169 ? 3.865 18.448 -15.399 1.00 62.97 169 THR A O 1
ATOM 1303 N N . TRP A 1 170 ? 3.388 20.460 -14.513 1.00 60.25 170 TRP A N 1
ATOM 1304 C CA . TRP A 1 170 ? 2.080 20.613 -15.121 1.00 60.25 170 TRP A CA 1
ATOM 1305 C C . TRP A 1 170 ? 2.132 21.722 -16.177 1.00 60.25 170 TRP A C 1
ATOM 1307 O O . TRP A 1 170 ? 2.786 22.748 -15.974 1.00 60.25 170 TRP A O 1
ATOM 1317 N N . SER A 1 171 ? 1.440 21.528 -17.302 1.00 50.97 171 SER A N 1
ATOM 1318 C CA . SER A 1 171 ? 1.236 22.565 -18.315 1.00 50.97 171 SER A CA 1
ATOM 1319 C C . SER A 1 171 ? -0.248 22.913 -18.393 1.00 50.97 171 SER A C 1
ATOM 1321 O O . SER A 1 171 ? -1.095 22.046 -18.602 1.00 50.97 171 SER A O 1
ATOM 1323 N N . THR A 1 172 ? -0.554 24.200 -18.239 1.00 47.03 172 THR A N 1
ATOM 1324 C CA . THR A 1 172 ? -1.893 24.804 -18.120 1.00 47.03 172 THR A CA 1
ATOM 1325 C C . THR A 1 172 ? -2.750 24.754 -19.383 1.00 47.03 172 THR A C 1
ATOM 1327 O O . THR A 1 172 ? -3.701 25.525 -19.493 1.00 47.03 172 THR A O 1
ATOM 1330 N N . VAL A 1 173 ? -2.486 23.873 -20.351 1.00 50.06 173 VAL A N 1
ATOM 1331 C CA . VAL A 1 173 ? -3.388 23.803 -21.508 1.00 50.06 173 VAL A CA 1
ATOM 1332 C C . VAL A 1 173 ? -4.782 23.312 -21.085 1.00 50.06 173 VAL A C 1
ATOM 1334 O O . VAL A 1 173 ? -5.736 23.706 -21.739 1.00 50.06 173 VAL A O 1
ATOM 1337 N N . ASN A 1 174 ? -4.950 22.580 -19.966 1.00 39.91 174 ASN A N 1
ATOM 1338 C CA . ASN A 1 174 ? -6.262 22.040 -19.555 1.00 39.91 174 ASN A CA 1
ATOM 1339 C C . ASN A 1 174 ? -6.462 21.835 -18.024 1.00 39.91 174 ASN A C 1
ATOM 1341 O O . ASN A 1 174 ? -6.719 20.711 -17.628 1.00 39.91 174 ASN A O 1
ATOM 1345 N N . ASN A 1 175 ? -6.337 22.871 -17.177 1.00 38.56 175 ASN A N 1
ATOM 1346 C CA . ASN A 1 175 ? -6.780 22.923 -15.751 1.00 38.56 175 ASN A CA 1
ATOM 1347 C C . ASN A 1 175 ? -7.038 21.590 -14.984 1.00 38.56 175 ASN A C 1
ATOM 1349 O O . ASN A 1 175 ? -8.073 20.978 -15.212 1.00 38.56 175 ASN A O 1
ATOM 1353 N N . GLU A 1 176 ? -6.197 21.320 -13.960 1.00 42.31 176 GLU A N 1
ATOM 1354 C CA . GLU A 1 176 ? -6.249 20.277 -12.882 1.00 42.31 176 GLU A CA 1
ATOM 1355 C C . GLU A 1 176 ? -5.166 19.177 -13.060 1.00 42.31 176 GLU A C 1
ATOM 1357 O O . GLU A 1 176 ? -4.804 18.861 -14.190 1.00 42.31 176 GLU A O 1
ATOM 1362 N N . LEU A 1 177 ? -4.467 18.629 -12.047 1.00 51.62 177 LEU A N 1
ATOM 1363 C CA . LEU A 1 177 ? -4.726 18.365 -10.618 1.00 51.62 177 LEU A CA 1
ATOM 1364 C C . LEU A 1 177 ? -3.480 18.615 -9.729 1.00 51.62 177 LEU A C 1
ATOM 1366 O O . LEU A 1 177 ? -2.363 18.794 -10.221 1.00 51.62 177 LEU A O 1
ATOM 1370 N N . GLN A 1 178 ? -3.670 18.599 -8.407 1.00 49.22 178 GLN A N 1
ATOM 1371 C CA . GLN A 1 178 ? -2.603 18.477 -7.413 1.00 49.22 178 GLN A CA 1
ATOM 1372 C C . GLN A 1 178 ? -2.645 17.081 -6.762 1.00 49.22 178 GLN A C 1
ATOM 1374 O O . GLN A 1 178 ? -3.613 16.344 -6.880 1.00 49.22 178 GLN A O 1
ATOM 1379 N N . ASP A 1 179 ? -1.624 16.759 -5.984 1.00 45.75 179 ASP A N 1
ATOM 1380 C CA . ASP A 1 179 ? -1.452 15.527 -5.203 1.00 45.75 179 ASP A CA 1
ATOM 1381 C C . ASP A 1 179 ? -1.053 14.263 -5.981 1.00 45.75 179 ASP A C 1
ATOM 1383 O O . ASP A 1 179 ? -1.573 13.918 -7.037 1.00 45.75 179 ASP A O 1
ATOM 1387 N N . MET A 1 180 ? -0.028 13.595 -5.459 1.00 50.53 180 MET A N 1
ATOM 1388 C CA . MET A 1 180 ? 0.709 12.543 -6.148 1.00 50.53 180 MET A CA 1
ATOM 1389 C C . MET A 1 180 ? 1.074 11.461 -5.136 1.00 50.53 180 MET A C 1
ATOM 1391 O O . MET A 1 180 ? 1.939 11.661 -4.280 1.00 50.53 180 MET A O 1
ATOM 1395 N N . SER A 1 181 ? 0.425 10.303 -5.246 1.00 48.59 181 SER A N 1
ATOM 1396 C CA . SER A 1 181 ? 0.915 9.049 -4.676 1.00 48.59 181 SER A CA 1
ATOM 1397 C C . SER A 1 181 ? 1.666 8.303 -5.769 1.00 48.59 181 SER A C 1
ATOM 1399 O O . SER A 1 181 ? 1.111 8.091 -6.842 1.00 48.59 181 SER A O 1
ATOM 1401 N N . ILE A 1 182 ? 2.930 7.947 -5.546 1.00 54.59 182 ILE A N 1
ATOM 1402 C CA . ILE A 1 182 ? 3.726 7.216 -6.541 1.00 54.59 182 ILE A CA 1
ATOM 1403 C C . ILE A 1 182 ? 3.767 5.742 -6.141 1.00 54.59 182 ILE A C 1
ATOM 1405 O O . ILE A 1 182 ? 4.233 5.430 -5.042 1.00 54.59 182 ILE A O 1
ATOM 1409 N N . LEU A 1 183 ? 3.331 4.851 -7.037 1.00 48.66 183 LEU A N 1
ATOM 1410 C CA . LEU A 1 183 ? 3.639 3.425 -6.948 1.00 48.66 183 LEU A CA 1
ATOM 1411 C C . LEU A 1 183 ? 5.091 3.239 -7.376 1.00 48.66 183 LEU A C 1
ATOM 1413 O O . LEU A 1 183 ? 5.450 3.495 -8.524 1.00 48.66 183 LEU A O 1
ATOM 1417 N N . SER A 1 184 ? 5.927 2.857 -6.422 1.00 48.91 184 SER A N 1
ATOM 1418 C CA . SER A 1 184 ? 7.360 2.655 -6.553 1.00 48.91 184 SER A CA 1
ATOM 1419 C C . SER A 1 184 ? 7.735 1.226 -6.213 1.00 48.91 184 SER A C 1
ATOM 1421 O O . SER A 1 184 ? 7.348 0.670 -5.191 1.00 48.91 184 SER A O 1
ATOM 1423 N N . ILE A 1 185 ? 8.621 0.662 -7.016 1.00 47.19 185 ILE A N 1
ATOM 1424 C CA . ILE A 1 185 ? 9.267 -0.605 -6.701 1.00 47.19 185 ILE A CA 1
ATOM 1425 C C . ILE A 1 185 ? 10.412 -0.299 -5.713 1.00 47.19 185 ILE A C 1
ATOM 1427 O O . ILE A 1 185 ? 11.539 0.002 -6.087 1.00 47.19 185 ILE A O 1
ATOM 1431 N N . TYR A 1 186 ? 10.044 -0.341 -4.426 1.00 48.97 186 TYR A N 1
ATOM 1432 C CA . TYR A 1 186 ? 10.844 -0.387 -3.190 1.00 48.97 186 TYR A CA 1
ATOM 1433 C C . TYR A 1 186 ? 11.508 0.885 -2.598 1.00 48.97 186 TYR A C 1
ATOM 1435 O O . TYR A 1 186 ? 12.298 1.597 -3.210 1.00 48.97 186 TYR A O 1
ATOM 1443 N N . MET A 1 187 ? 11.251 1.029 -1.285 1.00 50.19 187 MET A N 1
ATOM 1444 C CA . MET A 1 187 ? 11.835 1.904 -0.249 1.00 50.19 187 MET A CA 1
ATOM 1445 C C . MET A 1 187 ? 11.694 3.416 -0.450 1.00 50.19 187 MET A C 1
ATOM 1447 O O . MET A 1 187 ? 12.386 4.035 -1.257 1.00 50.19 187 MET A O 1
ATOM 1451 N N . ALA A 1 188 ? 10.918 4.027 0.447 1.00 54.16 188 ALA A N 1
ATOM 1452 C CA . ALA A 1 188 ? 10.832 5.468 0.611 1.00 54.16 188 ALA A CA 1
ATOM 1453 C C . ALA A 1 188 ? 11.666 5.944 1.806 1.00 54.16 188 ALA A C 1
ATOM 1455 O O . ALA A 1 188 ? 11.558 5.438 2.916 1.00 54.16 188 ALA A O 1
ATOM 1456 N N . ILE A 1 189 ? 12.481 6.965 1.587 1.00 57.41 189 ILE A N 1
ATOM 1457 C CA . ILE A 1 189 ? 13.106 7.761 2.634 1.00 57.41 189 ILE A CA 1
ATOM 1458 C C . ILE A 1 189 ? 12.254 9.022 2.776 1.00 57.41 189 ILE A C 1
ATOM 1460 O O . ILE A 1 189 ? 12.369 9.941 1.957 1.00 57.41 189 ILE A O 1
ATOM 1464 N N . PRO A 1 190 ? 11.387 9.099 3.797 1.00 54.31 190 PRO A N 1
ATOM 1465 C CA . PRO A 1 190 ? 10.594 10.293 4.003 1.00 54.31 190 PRO A CA 1
ATOM 1466 C C . PRO A 1 190 ? 11.530 11.442 4.389 1.00 54.31 190 PRO A C 1
ATOM 1468 O O . PRO A 1 190 ? 12.035 11.510 5.511 1.00 54.31 190 PRO A O 1
ATOM 1471 N N . SER A 1 191 ? 11.761 12.366 3.460 1.00 48.16 191 SER A N 1
ATOM 1472 C CA . SER A 1 191 ? 12.254 13.704 3.772 1.00 48.16 191 SER A CA 1
ATOM 1473 C C . SER A 1 191 ? 11.054 14.624 3.940 1.00 48.16 191 SER A C 1
ATOM 1475 O O . SER A 1 191 ? 10.656 15.335 3.028 1.00 48.16 191 SER A O 1
ATOM 1477 N N . ILE A 1 192 ? 10.464 14.638 5.138 1.00 49.88 192 ILE A N 1
ATOM 1478 C CA . ILE A 1 192 ? 9.571 15.747 5.489 1.00 49.88 192 ILE A CA 1
ATOM 1479 C C . ILE A 1 192 ? 10.401 17.030 5.423 1.00 49.88 192 ILE A C 1
ATOM 1481 O O . ILE A 1 192 ? 11.517 17.052 5.944 1.00 49.88 192 ILE A O 1
ATOM 1485 N N . LEU A 1 193 ? 9.819 18.062 4.806 1.00 46.97 193 LEU A N 1
ATOM 1486 C CA . LEU A 1 193 ? 10.323 19.381 4.379 1.00 46.97 193 LEU A CA 1
ATOM 1487 C C . LEU A 1 193 ? 11.327 20.162 5.264 1.00 46.97 193 LEU A C 1
ATOM 1489 O O . LEU A 1 193 ? 11.661 21.284 4.910 1.00 46.97 193 LEU A O 1
ATOM 1493 N N . CYS A 1 194 ? 11.846 19.629 6.371 1.00 50.19 194 CYS A N 1
ATOM 1494 C CA . CYS A 1 194 ? 12.892 20.231 7.211 1.00 50.19 194 CYS A CA 1
ATOM 1495 C C . CYS A 1 194 ? 13.796 19.211 7.957 1.00 50.19 194 CYS A C 1
ATOM 1497 O O . CYS A 1 194 ? 14.568 19.625 8.822 1.00 50.19 194 CYS A O 1
ATOM 1499 N N . LYS A 1 195 ? 13.716 17.893 7.697 1.00 62.62 195 LYS A N 1
ATOM 1500 C CA . LYS A 1 195 ? 14.563 16.880 8.368 1.00 62.62 195 LYS A CA 1
ATOM 1501 C C . LYS A 1 195 ? 15.565 16.234 7.403 1.00 62.62 195 LYS A C 1
ATOM 1503 O O . LYS A 1 195 ? 15.226 16.023 6.240 1.00 62.62 195 LYS A O 1
ATOM 1508 N N . PRO A 1 196 ? 16.784 15.894 7.869 1.00 72.88 196 PRO A N 1
ATOM 1509 C CA . PRO A 1 196 ? 17.721 15.130 7.055 1.00 72.88 196 PRO A CA 1
ATOM 1510 C C . PRO A 1 196 ? 17.127 13.750 6.712 1.00 72.88 196 PRO A C 1
ATOM 1512 O O . PRO A 1 196 ? 16.397 13.191 7.538 1.00 72.88 196 PRO A O 1
ATOM 1515 N N . PRO A 1 197 ? 17.440 13.184 5.531 1.00 81.12 197 PRO A N 1
ATOM 1516 C CA . PRO A 1 197 ? 16.973 11.854 5.148 1.00 81.12 197 PRO A CA 1
ATOM 1517 C C . PRO A 1 197 ? 17.390 10.780 6.167 1.00 81.12 197 PRO A C 1
ATOM 1519 O O . PRO A 1 197 ? 18.523 10.782 6.655 1.00 81.12 197 PRO A O 1
ATOM 1522 N N . ASN A 1 198 ? 16.487 9.844 6.476 1.00 85.00 198 ASN A N 1
ATOM 1523 C CA . ASN A 1 198 ? 16.781 8.701 7.340 1.00 85.00 198 ASN A CA 1
ATOM 1524 C C . ASN A 1 198 ? 17.366 7.538 6.522 1.00 85.00 198 ASN A C 1
ATOM 1526 O O . ASN A 1 198 ? 16.648 6.899 5.761 1.00 85.00 198 ASN A O 1
ATOM 1530 N N . PHE A 1 199 ? 18.651 7.232 6.705 1.00 87.31 199 PHE A N 1
ATOM 1531 C CA . PHE A 1 199 ? 19.304 6.076 6.068 1.00 87.31 199 PHE A CA 1
ATOM 1532 C C . PHE A 1 199 ? 19.504 4.880 7.010 1.00 87.31 199 PHE A C 1
ATOM 1534 O O . PHE A 1 199 ? 19.925 3.812 6.564 1.00 87.31 199 PHE A O 1
ATOM 1541 N N . ILE A 1 200 ? 19.234 5.051 8.308 1.00 88.19 200 ILE A N 1
ATOM 1542 C CA . ILE A 1 200 ? 19.504 4.039 9.338 1.00 88.19 200 ILE A CA 1
ATOM 1543 C C . ILE A 1 200 ? 18.344 3.052 9.431 1.00 88.19 200 ILE A C 1
ATOM 1545 O O . ILE A 1 200 ? 18.566 1.847 9.517 1.00 88.19 200 ILE A O 1
ATOM 1549 N N . ASN A 1 201 ? 17.119 3.567 9.435 1.00 86.12 201 ASN A N 1
ATOM 1550 C CA . ASN A 1 201 ? 15.907 2.768 9.559 1.00 86.12 201 ASN A CA 1
ATOM 1551 C C . ASN A 1 201 ? 14.683 3.430 8.898 1.00 86.12 201 ASN A C 1
ATOM 1553 O O . ASN A 1 201 ? 13.675 3.635 9.576 1.00 86.12 201 ASN A O 1
ATOM 1557 N N . PRO A 1 202 ? 14.757 3.830 7.613 1.00 87.12 202 PRO A N 1
ATOM 1558 C CA . PRO A 1 202 ? 13.590 4.365 6.922 1.00 87.12 202 PRO A CA 1
ATOM 1559 C C . PRO A 1 202 ? 12.472 3.318 6.792 1.00 87.12 202 PRO A C 1
ATOM 1561 O O . PRO A 1 202 ? 12.763 2.122 6.680 1.00 87.12 202 PRO A O 1
ATOM 1564 N N . PRO A 1 203 ? 11.204 3.758 6.714 1.00 84.94 203 PRO A N 1
ATOM 1565 C CA . PRO A 1 203 ? 10.107 2.906 6.273 1.00 84.94 203 PRO A CA 1
ATOM 1566 C C . PRO A 1 203 ? 10.438 2.235 4.932 1.00 84.94 203 PRO A C 1
ATOM 1568 O O . PRO A 1 203 ? 11.002 2.849 4.026 1.00 84.94 203 PRO A O 1
ATOM 1571 N N . ARG A 1 204 ? 10.058 0.968 4.767 1.00 84.19 204 ARG A N 1
ATOM 1572 C CA . ARG A 1 204 ? 10.108 0.287 3.468 1.00 84.19 204 ARG A CA 1
ATOM 1573 C C . ARG A 1 204 ? 8.681 -0.043 3.064 1.00 84.19 204 ARG A C 1
ATOM 1575 O O . ARG A 1 204 ? 7.945 -0.593 3.873 1.00 84.19 204 ARG A O 1
ATOM 1582 N N . ARG A 1 205 ? 8.326 0.339 1.839 1.00 81.88 205 ARG A N 1
ATOM 1583 C CA . ARG A 1 205 ? 6.992 0.210 1.253 1.00 81.88 205 ARG A CA 1
ATOM 1584 C C . ARG A 1 205 ? 7.058 0.338 -0.274 1.00 81.88 205 ARG A C 1
ATOM 1586 O O . ARG A 1 205 ? 8.156 0.591 -0.789 1.00 81.88 205 ARG A O 1
ATOM 1593 N N . ASP A 1 206 ? 5.924 0.193 -0.959 1.00 82.19 206 ASP A N 1
ATOM 1594 C CA . ASP A 1 206 ? 5.813 0.343 -2.417 1.00 82.19 206 ASP A CA 1
ATOM 1595 C C . ASP A 1 206 ? 4.931 1.523 -2.879 1.00 82.19 206 ASP A C 1
ATOM 1597 O O . ASP A 1 206 ? 5.078 1.960 -4.011 1.00 82.19 206 ASP A O 1
ATOM 1601 N N . VAL A 1 207 ? 4.105 2.146 -2.030 1.00 82.50 207 VAL A N 1
ATOM 1602 C CA . VAL A 1 207 ? 3.382 3.383 -2.387 1.00 82.50 207 VAL A CA 1
ATOM 1603 C C . VAL A 1 207 ? 3.690 4.485 -1.385 1.00 82.50 207 VAL A C 1
ATOM 1605 O O . VAL A 1 207 ? 3.440 4.326 -0.196 1.00 82.50 207 VAL A O 1
ATOM 1608 N N . VAL A 1 208 ? 4.153 5.650 -1.840 1.00 82.69 208 VAL A N 1
ATOM 1609 C CA . VAL A 1 208 ? 4.422 6.808 -0.965 1.00 82.69 208 VAL A CA 1
ATOM 1610 C C . VAL A 1 208 ? 3.663 8.052 -1.423 1.00 82.69 208 VAL A C 1
ATOM 1612 O O . VAL A 1 208 ? 3.587 8.345 -2.618 1.00 82.69 208 VAL A O 1
ATOM 1615 N N . GLY A 1 209 ? 3.095 8.789 -0.465 1.00 79.81 209 GLY A N 1
ATOM 1616 C CA . GLY A 1 209 ? 2.475 10.092 -0.710 1.00 79.81 209 GLY A CA 1
ATOM 1617 C C . GLY A 1 209 ? 3.532 11.198 -0.765 1.00 79.81 209 GLY A C 1
ATOM 1618 O O . GLY A 1 209 ? 4.368 11.300 0.130 1.00 79.81 209 GLY A O 1
ATOM 1619 N N . VAL A 1 210 ? 3.511 12.036 -1.805 1.00 74.38 210 VAL A N 1
ATOM 1620 C CA . VAL A 1 210 ? 4.542 13.072 -2.016 1.00 74.38 210 VAL A CA 1
ATOM 1621 C C . VAL A 1 210 ? 4.170 14.421 -1.372 1.00 74.38 210 VAL A C 1
ATOM 1623 O O . VAL A 1 210 ? 5.063 15.196 -1.025 1.00 74.38 210 VAL A O 1
ATOM 1626 N N . LYS A 1 211 ? 2.874 14.684 -1.128 1.00 69.31 211 LYS A N 1
ATOM 1627 C CA . LYS A 1 211 ? 2.303 15.792 -0.319 1.00 69.31 211 LYS A CA 1
ATOM 1628 C C . LYS A 1 211 ? 3.072 17.127 -0.363 1.00 69.31 211 LYS A C 1
ATOM 1630 O O . LYS A 1 211 ? 3.453 17.675 0.672 1.00 69.31 211 LYS A O 1
ATOM 1635 N N . GLY A 1 212 ? 3.341 17.650 -1.563 1.00 64.81 212 GLY A N 1
ATOM 1636 C CA . GLY A 1 212 ? 4.005 18.954 -1.752 1.00 64.81 212 GLY A CA 1
ATOM 1637 C C . GLY A 1 212 ? 5.434 19.049 -1.194 1.00 64.81 212 GLY A C 1
ATOM 1638 O O . GLY A 1 212 ? 5.964 20.148 -1.037 1.00 64.81 212 GLY A O 1
ATOM 1639 N N . SER A 1 213 ? 6.053 17.911 -0.885 1.00 67.94 213 SER A N 1
ATOM 1640 C CA . SER A 1 213 ? 7.392 17.785 -0.318 1.00 67.94 213 SER A CA 1
ATOM 1641 C C . SER A 1 213 ? 8.331 17.073 -1.290 1.00 67.94 213 SER A C 1
ATOM 1643 O O . SER A 1 213 ? 7.899 16.450 -2.258 1.00 67.94 213 SER A O 1
ATOM 1645 N N . THR A 1 214 ? 9.637 17.152 -1.045 1.00 75.25 214 THR A N 1
ATOM 1646 C CA . THR A 1 214 ? 10.583 16.260 -1.718 1.00 75.25 214 THR A CA 1
ATOM 1647 C C . THR A 1 214 ? 10.544 14.911 -1.017 1.00 75.25 214 THR A C 1
ATOM 1649 O O . THR A 1 214 ? 10.838 14.840 0.172 1.00 75.25 214 THR A O 1
ATOM 1652 N N . VAL A 1 215 ? 10.242 13.841 -1.747 1.00 79.00 215 VAL A N 1
ATOM 1653 C CA . VAL A 1 215 ? 10.412 12.462 -1.276 1.00 79.00 215 VAL A CA 1
ATOM 1654 C C . VAL A 1 215 ? 11.627 11.864 -1.971 1.00 79.00 215 VAL A C 1
ATOM 1656 O O . VAL A 1 215 ? 11.796 12.020 -3.178 1.00 79.00 215 VAL A O 1
ATOM 1659 N N . ILE A 1 216 ? 12.479 11.180 -1.211 1.00 82.06 216 ILE A N 1
ATOM 1660 C CA . ILE A 1 216 ? 13.634 10.462 -1.749 1.00 82.06 216 ILE A CA 1
ATOM 1661 C C . ILE A 1 216 ? 13.333 8.975 -1.633 1.00 82.06 216 ILE A C 1
ATOM 1663 O O . ILE A 1 216 ? 13.034 8.505 -0.547 1.00 82.06 216 ILE A O 1
ATOM 1667 N N . ILE A 1 217 ? 13.446 8.213 -2.715 1.00 85.25 217 ILE A N 1
ATOM 1668 C CA . ILE A 1 217 ? 13.328 6.748 -2.682 1.00 85.25 217 ILE A CA 1
ATOM 1669 C C . ILE A 1 217 ? 14.691 6.107 -2.966 1.00 85.25 217 ILE A C 1
ATOM 1671 O O . ILE A 1 217 ? 15.525 6.694 -3.661 1.00 85.25 217 ILE A O 1
ATOM 1675 N N . ARG A 1 218 ? 14.957 4.926 -2.397 1.00 86.38 218 ARG A N 1
ATOM 1676 C CA . ARG A 1 218 ? 16.215 4.189 -2.611 1.00 86.38 218 ARG A CA 1
ATOM 1677 C C . ARG A 1 218 ? 15.992 2.689 -2.665 1.00 86.38 218 ARG A C 1
ATOM 1679 O O . ARG A 1 218 ? 15.922 2.042 -1.630 1.00 86.38 218 ARG A O 1
ATOM 1686 N N . PHE A 1 219 ? 16.067 2.117 -3.852 1.00 86.75 219 PHE A N 1
ATOM 1687 C CA . PHE A 1 219 ? 16.092 0.673 -4.041 1.00 86.75 219 PHE A CA 1
ATOM 1688 C C . PHE A 1 219 ? 17.457 0.206 -4.541 1.00 86.75 219 PHE A C 1
ATOM 1690 O O . PHE A 1 219 ? 18.302 0.988 -4.988 1.00 86.75 219 PHE A O 1
ATOM 1697 N N . LYS A 1 220 ? 17.678 -1.102 -4.437 1.00 86.69 220 LYS A N 1
ATOM 1698 C CA . LYS A 1 220 ? 18.749 -1.782 -5.149 1.00 86.69 220 LYS A CA 1
ATOM 1699 C C . LYS A 1 220 ? 18.156 -2.314 -6.451 1.00 86.69 220 LYS A C 1
ATOM 1701 O O . LYS A 1 220 ? 17.120 -2.960 -6.414 1.00 86.69 220 LYS A O 1
ATOM 1706 N N . ALA A 1 221 ? 18.813 -2.021 -7.566 1.00 88.56 221 ALA A N 1
ATOM 1707 C CA . ALA A 1 221 ? 18.485 -2.595 -8.864 1.00 88.56 221 ALA A CA 1
ATOM 1708 C C . ALA A 1 221 ? 19.049 -4.026 -8.935 1.00 88.56 221 ALA A C 1
ATOM 1710 O O . ALA A 1 221 ? 20.189 -4.225 -9.363 1.00 88.56 221 ALA A O 1
ATOM 1711 N N . ASP A 1 222 ? 18.316 -4.995 -8.386 1.00 86.75 222 ASP A N 1
ATOM 1712 C CA . ASP A 1 222 ? 18.642 -6.423 -8.429 1.00 86.75 222 ASP A CA 1
ATOM 1713 C C . ASP A 1 222 ? 17.523 -7.317 -8.989 1.00 86.75 222 ASP A C 1
ATOM 1715 O O . ASP A 1 222 ? 17.509 -8.527 -8.753 1.00 86.75 222 ASP A O 1
ATOM 1719 N N . ASN A 1 223 ? 16.627 -6.734 -9.783 1.00 87.44 223 ASN A N 1
ATOM 1720 C CA . ASN A 1 223 ? 15.527 -7.406 -10.453 1.00 87.44 223 ASN A CA 1
ATOM 1721 C C . ASN A 1 223 ? 15.442 -6.975 -11.937 1.00 87.44 223 ASN A C 1
ATOM 1723 O O . ASN A 1 223 ? 14.748 -6.014 -12.263 1.00 87.44 223 ASN A O 1
ATOM 1727 N N . PRO A 1 224 ? 16.130 -7.663 -12.868 1.00 89.25 224 PRO A N 1
ATOM 1728 C CA . PRO A 1 224 ? 16.133 -7.295 -14.286 1.00 89.25 224 PRO A CA 1
ATOM 1729 C C . PRO A 1 224 ? 14.735 -7.281 -14.925 1.00 89.25 224 PRO A C 1
ATOM 1731 O O . PRO A 1 224 ? 14.023 -8.291 -14.924 1.00 89.25 224 PRO A O 1
ATOM 1734 N N . GLY A 1 225 ? 14.363 -6.151 -15.533 1.00 88.06 225 GLY A N 1
ATOM 1735 C CA . GLY A 1 225 ? 13.074 -5.983 -16.201 1.00 88.06 225 GLY A CA 1
ATOM 1736 C C . GLY A 1 225 ? 12.647 -4.524 -16.418 1.00 88.06 225 GLY A C 1
ATOM 1737 O O . GLY A 1 225 ? 13.283 -3.595 -15.914 1.00 88.06 225 GLY A O 1
ATOM 1738 N N . PRO A 1 226 ? 11.573 -4.303 -17.198 1.00 88.12 226 PRO A N 1
ATOM 1739 C CA . PRO A 1 226 ? 10.906 -3.015 -17.300 1.00 88.12 226 PRO A CA 1
ATOM 1740 C C . PRO A 1 226 ? 9.963 -2.818 -16.108 1.00 88.12 226 PRO A C 1
ATOM 1742 O O . PRO A 1 226 ? 9.004 -3.566 -15.927 1.00 88.12 226 PRO A O 1
ATOM 1745 N N . TRP A 1 227 ? 10.219 -1.784 -15.318 1.00 85.44 227 TRP A N 1
ATOM 1746 C CA . TRP A 1 227 ? 9.489 -1.492 -14.090 1.00 85.44 227 TRP A CA 1
ATOM 1747 C C . TRP A 1 227 ? 8.784 -0.151 -14.179 1.00 85.44 227 TRP A C 1
ATOM 1749 O O . TRP A 1 227 ? 9.396 0.860 -14.533 1.00 85.44 227 TRP A O 1
ATOM 1759 N N . PHE A 1 228 ? 7.492 -0.145 -13.863 1.00 83.38 228 PHE A N 1
ATOM 1760 C CA . PHE A 1 228 ? 6.678 1.056 -13.946 1.00 83.38 228 PHE A CA 1
ATOM 1761 C C . PHE A 1 228 ? 6.808 1.876 -12.658 1.00 83.38 228 PHE A C 1
ATOM 1763 O O . PHE A 1 228 ? 6.650 1.342 -11.563 1.00 83.38 228 PHE A O 1
ATOM 1770 N N . LEU A 1 229 ? 7.081 3.172 -12.792 1.00 82.81 229 LEU A N 1
ATOM 1771 C CA . LEU A 1 229 ? 6.974 4.157 -11.723 1.00 82.81 229 LEU A CA 1
ATOM 1772 C C . LEU A 1 229 ? 5.941 5.194 -12.161 1.00 82.81 229 LEU A C 1
ATOM 1774 O O . LEU A 1 229 ? 6.159 5.910 -13.138 1.00 82.81 229 LEU A O 1
ATOM 1778 N N . HIS A 1 230 ? 4.817 5.282 -11.460 1.00 78.56 230 HIS A N 1
ATOM 1779 C CA . HIS A 1 230 ? 3.720 6.153 -11.876 1.00 78.56 230 HIS A CA 1
ATOM 1780 C C . HIS A 1 230 ? 2.885 6.635 -10.701 1.00 78.56 230 HIS A C 1
ATOM 1782 O O . HIS A 1 230 ? 2.994 6.120 -9.587 1.00 78.56 230 HIS A O 1
ATOM 1788 N N . CYS A 1 231 ? 2.024 7.619 -10.953 1.00 79.56 231 CYS A N 1
ATOM 1789 C CA . CYS A 1 231 ? 1.034 8.003 -9.966 1.00 79.56 231 CYS A CA 1
ATOM 1790 C C . CYS A 1 231 ? -0.066 6.937 -9.854 1.00 79.56 231 CYS A C 1
ATOM 1792 O O . CYS A 1 231 ? -0.637 6.543 -10.866 1.00 79.56 231 CYS A O 1
ATOM 1794 N N . HIS A 1 232 ? -0.369 6.464 -8.642 1.00 81.88 232 HIS A N 1
ATOM 1795 C CA . HIS A 1 232 ? -1.397 5.437 -8.413 1.00 81.88 232 HIS A CA 1
ATOM 1796 C C . HIS A 1 232 ? -2.825 6.015 -8.392 1.00 81.88 232 HIS A C 1
ATOM 1798 O O . HIS A 1 232 ? -3.816 5.303 -8.237 1.00 81.88 232 HIS A O 1
ATOM 1804 N N . ILE A 1 233 ? -2.944 7.325 -8.568 1.00 76.25 233 ILE A N 1
ATOM 1805 C CA . ILE A 1 233 ? -4.203 7.949 -8.927 1.00 76.25 233 ILE A CA 1
ATOM 1806 C C . ILE A 1 233 ? -4.428 7.668 -10.417 1.00 76.25 233 ILE A C 1
ATOM 1808 O O . ILE A 1 233 ? -3.719 8.201 -11.269 1.00 76.25 233 ILE A O 1
ATOM 1812 N N . ASP A 1 234 ? -5.391 6.802 -10.724 1.00 71.31 234 ASP A N 1
ATOM 1813 C CA . ASP A 1 234 ? -5.507 6.162 -12.043 1.00 71.31 234 ASP A CA 1
ATOM 1814 C C . ASP A 1 234 ? -5.720 7.172 -13.184 1.00 71.31 234 ASP A C 1
ATOM 1816 O O . ASP A 1 234 ? -5.145 7.064 -14.265 1.00 71.31 234 ASP A O 1
ATOM 1820 N N . TRP A 1 235 ? -6.451 8.254 -12.911 1.00 69.25 235 TRP A N 1
ATOM 1821 C CA . TRP A 1 235 ? -6.628 9.343 -13.871 1.00 69.25 235 TRP A CA 1
ATOM 1822 C C . TRP A 1 235 ? -5.354 10.179 -14.096 1.00 69.25 235 TRP A C 1
ATOM 1824 O O . TRP A 1 235 ? -5.206 10.773 -15.162 1.00 69.25 235 TRP A O 1
ATOM 1834 N N . HIS A 1 236 ? -4.411 10.217 -13.146 1.00 72.88 236 HIS A N 1
ATOM 1835 C CA . HIS A 1 236 ? -3.087 10.814 -13.368 1.00 72.88 236 HIS A CA 1
ATOM 1836 C C . HIS A 1 236 ? -2.190 9.901 -14.207 1.00 72.88 236 HIS A C 1
ATOM 1838 O O . HIS A 1 236 ? -1.462 10.398 -15.068 1.00 72.88 236 HIS A O 1
ATOM 1844 N N . LEU A 1 237 ? -2.243 8.584 -13.973 1.00 77.00 237 LEU A N 1
ATOM 1845 C CA . LEU A 1 237 ? -1.551 7.600 -14.808 1.00 77.00 237 LEU A CA 1
ATOM 1846 C C . LEU A 1 237 ? -2.016 7.713 -16.264 1.00 77.00 237 LEU A C 1
ATOM 1848 O O . LEU A 1 237 ? -1.179 7.882 -17.149 1.00 77.00 237 LEU A O 1
ATOM 1852 N N . GLU A 1 238 ? -3.330 7.711 -16.496 1.00 72.50 238 GLU A N 1
ATOM 1853 C CA . GLU A 1 238 ? -3.914 7.869 -17.836 1.00 72.50 238 GLU A CA 1
ATOM 1854 C C . GLU A 1 238 ? -3.503 9.196 -18.495 1.00 72.50 238 GLU A C 1
ATOM 1856 O O . GLU A 1 238 ? -3.236 9.255 -19.694 1.00 72.50 238 GLU A O 1
ATOM 1861 N N . ALA A 1 239 ? -3.383 10.272 -17.712 1.00 72.81 239 ALA A N 1
ATOM 1862 C CA . ALA A 1 239 ? -2.901 11.565 -18.198 1.00 72.81 239 ALA A CA 1
ATOM 1863 C C . ALA A 1 239 ? -1.385 11.597 -18.500 1.00 72.81 239 ALA A C 1
ATOM 1865 O O . ALA A 1 239 ? -0.869 12.627 -18.939 1.00 72.81 239 ALA A O 1
ATOM 1866 N N . GLY A 1 240 ? -0.668 10.488 -18.286 1.00 72.19 240 GLY A N 1
ATOM 1867 C CA . GLY A 1 240 ? 0.740 10.318 -18.640 1.00 72.19 240 GLY A CA 1
ATOM 1868 C C . GLY A 1 240 ? 1.727 10.549 -17.496 1.00 72.19 240 GLY A C 1
ATOM 1869 O O . GLY A 1 240 ? 2.921 10.698 -17.759 1.00 72.19 240 GLY A O 1
ATOM 1870 N N . LEU A 1 241 ? 1.277 10.583 -16.234 1.00 78.19 241 LEU A N 1
ATOM 1871 C CA . LEU A 1 241 ? 2.152 10.793 -15.074 1.00 78.19 241 LEU A CA 1
ATOM 1872 C C . LEU A 1 241 ? 2.904 9.507 -14.688 1.00 78.19 241 LEU A C 1
ATOM 1874 O O . LEU A 1 241 ? 2.673 8.910 -13.632 1.00 78.19 241 LEU A O 1
ATOM 1878 N N . ALA A 1 242 ? 3.795 9.070 -15.578 1.00 80.75 242 ALA A N 1
ATOM 1879 C CA . ALA A 1 242 ? 4.461 7.784 -15.487 1.00 80.75 242 ALA A CA 1
ATOM 1880 C C . ALA A 1 242 ? 5.827 7.762 -16.191 1.00 80.75 242 ALA A C 1
ATOM 1882 O O . ALA A 1 242 ? 6.057 8.464 -17.176 1.00 80.75 242 ALA A O 1
ATOM 1883 N N . VAL A 1 243 ? 6.735 6.916 -15.704 1.00 84.62 243 VAL A N 1
ATOM 1884 C CA . VAL A 1 243 ? 8.035 6.612 -16.318 1.00 84.62 243 VAL A CA 1
ATOM 1885 C C . VAL A 1 243 ? 8.341 5.121 -16.182 1.00 84.62 243 VAL A C 1
ATOM 1887 O O . VAL A 1 243 ? 7.899 4.473 -15.237 1.00 84.62 243 VAL A O 1
ATOM 1890 N N . VAL A 1 244 ? 9.127 4.567 -17.105 1.00 86.69 244 VAL A N 1
ATOM 1891 C CA . VAL A 1 244 ? 9.572 3.166 -17.047 1.00 86.69 244 VAL A CA 1
ATOM 1892 C C . VAL A 1 244 ? 11.072 3.113 -16.785 1.00 86.69 244 VAL A C 1
ATOM 1894 O O . VAL A 1 244 ? 11.858 3.717 -17.518 1.00 86.69 244 VAL A O 1
ATOM 1897 N N . PHE A 1 245 ? 11.480 2.347 -15.776 1.00 87.06 245 PHE A N 1
ATOM 1898 C CA . PHE A 1 245 ? 12.874 1.968 -15.576 1.00 87.06 245 PHE A CA 1
ATOM 1899 C C . PHE A 1 245 ? 13.166 0.666 -16.317 1.00 87.06 245 PHE A C 1
ATOM 1901 O O . PHE A 1 245 ? 12.606 -0.376 -15.995 1.00 87.06 245 PHE A O 1
ATOM 1908 N N . ALA A 1 246 ? 14.059 0.716 -17.304 1.00 91.44 246 ALA A N 1
ATOM 1909 C CA . ALA A 1 246 ? 14.599 -0.478 -17.947 1.00 91.44 246 ALA A CA 1
ATOM 1910 C C . ALA A 1 246 ? 15.819 -0.972 -17.155 1.00 91.44 246 ALA A C 1
ATOM 1912 O O . ALA A 1 246 ? 16.954 -0.554 -17.403 1.00 91.44 246 ALA A O 1
ATOM 1913 N N . GLU A 1 247 ? 15.578 -1.821 -16.162 1.00 89.38 247 GLU A N 1
ATOM 1914 C CA . GLU A 1 247 ? 16.617 -2.342 -15.285 1.00 89.38 247 GLU A CA 1
ATOM 1915 C C . GLU A 1 247 ? 17.348 -3.524 -15.927 1.00 89.38 247 GLU A C 1
ATOM 1917 O O . GLU A 1 247 ? 16.722 -4.501 -16.333 1.00 89.38 247 GLU A O 1
ATOM 1922 N N . ALA A 1 248 ? 18.681 -3.433 -16.001 1.00 90.69 248 ALA A N 1
ATOM 1923 C CA . ALA A 1 248 ? 19.566 -4.486 -16.508 1.00 90.69 248 ALA A CA 1
ATOM 1924 C C . ALA A 1 248 ? 19.042 -5.182 -17.794 1.00 90.69 248 ALA A C 1
ATOM 1926 O O . ALA A 1 248 ? 18.895 -6.406 -17.825 1.00 90.69 248 ALA A O 1
ATOM 1927 N N . PRO A 1 249 ? 18.786 -4.436 -18.892 1.00 92.00 249 PRO A N 1
ATOM 1928 C CA . PRO A 1 249 ? 18.106 -4.967 -20.080 1.00 92.00 249 PRO A CA 1
ATOM 1929 C C . PRO A 1 249 ? 18.840 -6.151 -20.729 1.00 92.00 249 PRO A C 1
ATOM 1931 O O . PRO A 1 249 ? 18.213 -7.047 -21.287 1.00 92.00 249 PRO A O 1
ATOM 1934 N N . THR A 1 250 ? 20.171 -6.199 -20.631 1.00 92.12 250 THR A N 1
ATOM 1935 C CA . THR A 1 250 ? 20.962 -7.339 -21.120 1.00 92.12 250 THR A CA 1
ATOM 1936 C C . THR A 1 250 ? 20.704 -8.613 -20.310 1.00 92.12 250 THR A C 1
ATOM 1938 O O . THR A 1 250 ? 20.620 -9.699 -20.886 1.00 92.12 250 THR A O 1
ATOM 1941 N N . GLU A 1 251 ? 20.558 -8.487 -18.988 1.00 90.62 251 GLU A N 1
ATOM 1942 C CA . GLU A 1 251 ? 20.301 -9.614 -18.079 1.00 90.62 251 GLU A CA 1
ATOM 1943 C C . GLU A 1 251 ? 18.867 -10.127 -18.208 1.00 90.62 251 GLU A C 1
ATOM 1945 O O . GLU A 1 251 ? 18.625 -11.327 -18.113 1.00 90.62 251 GLU A O 1
ATOM 1950 N N . GLN A 1 252 ? 17.926 -9.231 -18.519 1.00 88.25 252 GLN A N 1
ATOM 1951 C CA . GLN A 1 252 ? 16.544 -9.599 -18.815 1.00 88.25 252 GLN A CA 1
ATOM 1952 C C . GLN A 1 252 ? 16.457 -10.591 -19.989 1.00 88.25 252 GLN A C 1
ATOM 1954 O O . GLN A 1 252 ? 15.646 -11.517 -19.954 1.00 88.25 252 GLN A O 1
ATOM 1959 N N . VAL A 1 253 ? 17.289 -10.407 -21.021 1.00 87.44 253 VAL A N 1
ATOM 1960 C CA . VAL A 1 253 ? 17.289 -11.238 -22.239 1.00 87.44 253 VAL A CA 1
ATOM 1961 C C . VAL A 1 253 ? 18.133 -12.501 -22.076 1.00 87.44 253 VAL A C 1
ATOM 1963 O O . VAL A 1 253 ? 17.824 -13.534 -22.666 1.00 87.44 253 VAL A O 1
ATOM 1966 N N . SER A 1 254 ? 19.223 -12.432 -21.312 1.00 87.06 254 SER A N 1
ATOM 1967 C CA . SER A 1 254 ? 20.185 -13.529 -21.218 1.00 87.06 254 SER A CA 1
ATOM 1968 C C . SER A 1 254 ? 20.859 -13.587 -19.854 1.00 87.06 254 SER A C 1
ATOM 1970 O O . SER A 1 254 ? 21.241 -12.563 -19.302 1.00 87.06 254 SER A O 1
ATOM 1972 N N . GLY A 1 255 ? 21.063 -14.797 -19.336 1.00 84.62 255 GLY A N 1
ATOM 1973 C CA . GLY A 1 255 ? 21.714 -15.018 -18.046 1.00 84.62 255 GLY A CA 1
ATOM 1974 C C . GLY A 1 255 ? 20.806 -15.719 -17.032 1.00 84.62 255 GLY A C 1
ATOM 1975 O O . GLY A 1 255 ? 19.698 -16.140 -17.373 1.00 84.62 255 GLY A O 1
ATOM 1976 N N . PRO A 1 256 ? 21.275 -15.884 -15.784 1.00 85.19 256 PRO A N 1
ATOM 1977 C CA . PRO A 1 256 ? 20.574 -16.661 -14.759 1.00 85.19 256 PRO A CA 1
ATOM 1978 C C . PRO A 1 256 ? 19.269 -16.011 -14.270 1.00 85.19 256 PRO A C 1
ATOM 1980 O O . PRO A 1 256 ? 18.427 -16.702 -13.708 1.00 85.19 256 PRO A O 1
ATOM 1983 N N . THR A 1 257 ? 19.106 -14.707 -14.486 1.00 84.81 257 THR A N 1
ATOM 1984 C CA . THR A 1 257 ? 17.942 -13.887 -14.108 1.00 84.81 257 THR A CA 1
ATOM 1985 C C . THR A 1 257 ? 17.067 -13.516 -15.309 1.00 84.81 257 THR A C 1
ATOM 1987 O O . THR A 1 257 ? 16.167 -12.689 -15.182 1.00 84.81 257 THR A O 1
ATOM 1990 N N . SER A 1 258 ? 17.327 -14.114 -16.478 1.00 87.06 258 SER A N 1
ATOM 1991 C CA . SER A 1 258 ? 16.548 -13.840 -17.686 1.00 87.06 258 SER A CA 1
ATOM 1992 C C . SER A 1 258 ? 15.085 -14.241 -17.516 1.00 87.06 258 SER A C 1
ATOM 1994 O O . SER A 1 258 ? 14.752 -15.253 -16.893 1.00 87.06 258 SER A O 1
ATOM 1996 N N . GLN A 1 259 ? 14.197 -13.424 -18.076 1.00 85.75 259 GLN A N 1
ATOM 1997 C CA . GLN A 1 259 ? 12.760 -13.647 -17.976 1.00 85.75 259 GLN A CA 1
ATOM 1998 C C . GLN A 1 259 ? 12.346 -14.764 -18.939 1.00 85.75 259 GLN A C 1
ATOM 2000 O O . GLN A 1 259 ? 12.605 -14.698 -20.142 1.00 85.75 259 GLN A O 1
ATOM 2005 N N . ILE A 1 260 ? 11.673 -15.792 -18.420 1.00 87.69 260 ILE A N 1
ATOM 2006 C CA . ILE A 1 260 ? 11.112 -16.865 -19.247 1.00 87.69 260 ILE A CA 1
ATOM 2007 C C . ILE A 1 260 ? 9.754 -16.404 -19.766 1.00 87.69 260 ILE A C 1
ATOM 2009 O O . ILE A 1 260 ? 8.754 -16.418 -19.047 1.00 87.69 260 ILE A O 1
ATOM 2013 N N . ILE A 1 261 ? 9.722 -16.017 -21.037 1.00 89.00 261 ILE A N 1
ATOM 2014 C CA . ILE A 1 261 ? 8.492 -15.606 -21.707 1.00 89.00 261 ILE A CA 1
ATOM 2015 C C . ILE A 1 261 ? 7.811 -16.847 -22.281 1.00 89.00 261 ILE A C 1
ATOM 2017 O O . ILE A 1 261 ? 8.346 -17.508 -23.173 1.00 89.00 261 ILE A O 1
ATOM 2021 N N . LYS A 1 262 ? 6.633 -17.180 -21.750 1.00 93.12 262 LYS A N 1
ATOM 2022 C CA . LYS A 1 262 ? 5.831 -18.295 -22.262 1.00 93.12 262 LYS A CA 1
ATOM 2023 C C . LYS A 1 262 ? 5.138 -17.915 -23.570 1.00 93.12 262 LYS A C 1
ATOM 2025 O O . LYS A 1 262 ? 4.899 -16.735 -23.830 1.00 93.12 262 LYS A O 1
ATOM 2030 N N . GLN A 1 263 ? 4.773 -18.919 -24.364 1.00 94.81 263 GLN A N 1
ATOM 2031 C CA . GLN A 1 263 ? 4.124 -18.696 -25.656 1.00 94.81 263 GLN A CA 1
ATOM 2032 C C . GLN A 1 263 ? 2.804 -17.930 -25.507 1.00 94.81 263 GLN A C 1
ATOM 2034 O O . GLN A 1 263 ? 2.549 -17.008 -26.270 1.00 94.81 263 GLN A O 1
ATOM 2039 N N . GLU A 1 264 ? 2.029 -18.219 -24.463 1.00 95.69 264 GLU A N 1
ATOM 2040 C CA . GLU A 1 264 ? 0.747 -17.561 -24.209 1.00 95.69 264 GLU A CA 1
ATOM 2041 C C . GLU A 1 264 ? 0.907 -16.048 -24.013 1.00 95.69 264 GLU A C 1
ATOM 2043 O O . GLU A 1 264 ? 0.029 -15.288 -24.405 1.00 95.69 264 GLU A O 1
ATOM 2048 N N . TRP A 1 265 ? 2.036 -15.599 -23.449 1.00 92.88 265 TRP A N 1
ATOM 2049 C CA . TRP A 1 265 ? 2.344 -14.173 -23.323 1.00 92.88 265 TRP A CA 1
ATOM 2050 C C . TRP A 1 265 ? 2.712 -13.555 -24.676 1.00 92.88 265 TRP A C 1
ATOM 2052 O O . TRP A 1 265 ? 2.270 -12.453 -24.992 1.00 92.88 265 TRP A O 1
ATOM 2062 N N . LEU A 1 266 ? 3.489 -14.272 -25.499 1.00 93.94 266 LEU A N 1
ATOM 2063 C CA . LEU A 1 266 ? 3.851 -13.827 -26.852 1.00 93.94 266 LEU A CA 1
ATOM 2064 C C . LEU A 1 266 ? 2.622 -13.698 -27.761 1.00 93.94 266 LEU A C 1
ATOM 2066 O O . LEU A 1 266 ? 2.599 -12.836 -28.639 1.00 93.94 266 LEU A O 1
ATOM 2070 N N . ASP A 1 267 ? 1.602 -14.519 -27.523 1.00 96.38 267 ASP A N 1
ATOM 2071 C CA . ASP A 1 267 ? 0.363 -14.529 -28.296 1.00 96.38 267 ASP A CA 1
ATOM 2072 C C . ASP A 1 267 ? -0.573 -13.354 -27.943 1.00 96.38 267 ASP A C 1
ATOM 2074 O O . ASP A 1 267 ? -1.418 -12.990 -28.763 1.00 96.38 267 ASP A O 1
ATOM 2078 N N . LEU A 1 268 ? -0.398 -12.698 -26.783 1.00 95.06 268 LEU A N 1
ATOM 2079 C CA . LEU A 1 268 ? -1.255 -11.586 -26.339 1.00 95.06 268 LEU A CA 1
ATOM 2080 C C . LEU A 1 268 ? -1.276 -10.425 -27.339 1.00 95.06 268 LEU A C 1
ATOM 2082 O O . LEU A 1 268 ? -2.350 -9.967 -27.726 1.00 95.06 268 LEU A O 1
ATOM 2086 N N . CYS A 1 269 ? -0.105 -9.958 -27.785 1.00 94.19 269 CYS A N 1
ATOM 2087 C CA . CYS A 1 269 ? -0.012 -8.817 -28.700 1.00 94.19 269 CYS A CA 1
ATOM 2088 C C . CYS A 1 269 ? -0.684 -9.101 -30.059 1.00 94.19 269 CYS A C 1
ATOM 2090 O O . CYS A 1 269 ? -1.507 -8.291 -30.487 1.00 94.19 269 CYS A O 1
ATOM 2092 N N . PRO A 1 270 ? -0.397 -10.224 -30.752 1.00 97.31 270 PRO A N 1
ATOM 2093 C CA . PRO A 1 270 ? -1.130 -10.602 -31.958 1.00 97.31 270 PRO A CA 1
ATOM 2094 C C . PRO A 1 270 ? -2.645 -10.707 -31.754 1.00 97.31 270 PRO A C 1
ATOM 2096 O O . PRO A 1 270 ? -3.393 -10.210 -32.595 1.00 97.31 270 PRO A O 1
ATOM 2099 N N . ILE A 1 271 ? -3.098 -11.316 -30.650 1.00 96.25 271 ILE A N 1
ATOM 2100 C CA . ILE A 1 271 ? -4.527 -11.479 -30.347 1.00 96.25 271 ILE A CA 1
ATOM 2101 C C . ILE A 1 271 ? -5.197 -10.113 -30.165 1.00 96.25 271 ILE A C 1
ATOM 2103 O O . ILE A 1 271 ? -6.192 -9.834 -30.831 1.00 96.25 271 ILE A O 1
ATOM 2107 N N . TYR A 1 272 ? -4.633 -9.246 -29.322 1.00 92.94 272 TYR A N 1
ATOM 2108 C CA . TYR A 1 272 ? -5.171 -7.911 -29.053 1.00 92.94 272 TYR A CA 1
ATOM 2109 C C . TYR A 1 272 ? -5.222 -7.042 -30.318 1.00 92.94 272 TYR A C 1
ATOM 2111 O O . TYR A 1 272 ? -6.245 -6.434 -30.636 1.00 92.94 272 TYR A O 1
ATOM 2119 N N . ASN A 1 273 ? -4.142 -7.046 -31.103 1.00 94.31 273 ASN A N 1
ATOM 2120 C CA . ASN A 1 273 ? -4.054 -6.257 -32.333 1.00 94.31 273 ASN A CA 1
ATOM 2121 C C . ASN A 1 273 ? -5.032 -6.726 -33.425 1.00 94.31 273 ASN A C 1
ATOM 2123 O O . ASN A 1 273 ? -5.334 -5.957 -34.337 1.00 94.31 273 ASN A O 1
ATOM 2127 N N . ALA A 1 274 ? -5.520 -7.967 -33.350 1.00 95.81 274 ALA A N 1
ATOM 2128 C CA . ALA A 1 274 ? -6.522 -8.506 -34.265 1.00 95.81 274 ALA A CA 1
ATOM 2129 C C . ALA A 1 274 ? -7.973 -8.195 -33.843 1.00 95.81 274 ALA A C 1
ATOM 2131 O O . ALA A 1 274 ? -8.897 -8.472 -34.614 1.00 95.81 274 ALA A O 1
ATOM 2132 N N . LEU A 1 275 ? -8.196 -7.638 -32.646 1.00 93.94 275 LEU A N 1
ATOM 2133 C CA . LEU A 1 275 ? -9.533 -7.275 -32.180 1.00 93.94 275 LEU A CA 1
ATOM 2134 C C . LEU A 1 275 ? -10.129 -6.124 -33.013 1.00 93.94 275 LEU A C 1
ATOM 2136 O O . LEU A 1 275 ? -9.413 -5.216 -33.437 1.00 93.94 275 LEU A O 1
ATOM 2140 N N . PRO A 1 276 ? -11.456 -6.111 -33.233 1.00 93.56 276 PRO A N 1
ATOM 2141 C CA . PRO A 1 276 ? -12.154 -4.927 -33.721 1.00 93.56 276 PRO A CA 1
ATOM 2142 C C . PRO A 1 276 ? -11.919 -3.732 -32.790 1.00 93.56 276 PRO A C 1
ATOM 2144 O O . PRO A 1 276 ? -11.944 -3.899 -31.577 1.00 93.56 276 PRO A O 1
ATOM 2147 N N . ALA A 1 277 ? -11.827 -2.518 -33.338 1.00 86.38 277 ALA A N 1
ATOM 2148 C CA . ALA A 1 277 ? -11.615 -1.292 -32.553 1.00 86.38 277 ALA A CA 1
ATOM 2149 C C . ALA A 1 277 ? -12.691 -1.017 -31.480 1.00 86.38 277 ALA A C 1
ATOM 2151 O O . ALA A 1 277 ? -12.475 -0.208 -30.594 1.00 86.38 277 ALA A O 1
ATOM 2152 N N . ALA A 1 278 ? -13.861 -1.657 -31.564 1.00 82.56 278 ALA A N 1
ATOM 2153 C CA . ALA A 1 278 ? -14.903 -1.568 -30.538 1.00 82.56 278 ALA A CA 1
ATOM 2154 C C . ALA A 1 278 ? -14.660 -2.490 -29.323 1.00 82.56 278 ALA A C 1
ATOM 2156 O O . ALA A 1 278 ? -15.404 -2.408 -28.350 1.00 82.56 278 ALA A O 1
ATOM 2157 N N . LEU A 1 279 ? -13.692 -3.406 -29.423 1.00 75.75 279 LEU A N 1
ATOM 2158 C CA . LEU A 1 279 ? -13.286 -4.371 -28.393 1.00 75.75 279 LEU A CA 1
ATOM 2159 C C . LEU A 1 279 ? -11.842 -4.144 -27.910 1.00 75.75 279 LEU A C 1
ATOM 2161 O O . LEU A 1 279 ? -11.354 -4.925 -27.097 1.00 75.75 279 LEU A O 1
ATOM 2165 N N . GLN A 1 280 ? -11.170 -3.126 -28.451 1.00 69.81 280 GLN A N 1
ATOM 2166 C CA . GLN A 1 280 ? -9.914 -2.578 -27.938 1.00 69.81 280 GLN A CA 1
ATOM 2167 C C . GLN A 1 280 ? -10.260 -1.441 -26.980 1.00 69.81 280 GLN A C 1
ATOM 2169 O O . GLN A 1 280 ? -9.656 -1.397 -25.891 1.00 69.81 280 GLN A O 1
#

Organism: Psilocybe cyanescens (NCBI:txid93625)